Protein AF-A0A521I3T8-F1 (afdb_monomer)

pLDDT: mean 75.65, std 17.15, range [33.62, 96.5]

Mean predicted aligned error: 16.44 Å

Sequence (234 aa):
MQWDDRLTTLGINLKANEHGKWSATTARYQDEMEAQGQHHIWFTVLDENNKPKSNVRVFVDWIGRDKDDPPTVRMTDADGRANVDIYANLDITKKNGPYFAYVEGEDKSDVIAGMGLPEHHHVNYMLTFAPRLDVPVPQPAPTPPTLTTPPLTPPPLPQSIEESILQKAKAVEWMPVNNGSALWNFAKANGLQDQQTDEIAVTINGQEYLLQVFNLGIVYAKMGDWGNIKVIKK

Foldseek 3Di:
DAEDVVLVLLLKDKDFQPQAQKEWPYKDKFFQVRLVQAAKEKEFEAEPVRATDWQWKKWKDFDPDDPPDDTDIDTQDPRNMDMDGADAAQPSVVSAAGIKMFTPDVNRYMIIHSDHHYVVGRMYMYIYMYGDDPPDDPDPDDDDPDDDDDDDDDDPPPQDPVRVVVVVVVVDPPQPPPCVDLQNVVCVVVVLADWPDDWDWDADPNWIKTWTDGNFWIWMDTVPCSVDIDTDGD

Nearest PDB structures (foldseek):
  3e8v-assembly1_A  TM=5.844E-01  e=1.759E-03  Bacteroides fragilis NCTC 9343
  3kpt-assembly1_A  TM=6.197E-01  e=3.862E-02  Bacillus cereus ATCC 14579
  8qox-assembly1_X  TM=5.528E-01  e=2.263E-02  Sulfolobus acidocaldarius DSM 639
  3rkp-assembly2_B  TM=5.950E-01  e=9.989E-02  Bacillus cereus ATCC 14579
  6m7c-assembly1_A  TM=3.802E-01  e=1.681E-02  Lacticaseibacillus rhamnosus

Structure (mmCIF, N/CA/C/O backbone):
data_AF-A0A521I3T8-F1
#
_entry.id   AF-A0A521I3T8-F1
#
loop_
_atom_site.group_PDB
_atom_site.id
_atom_site.type_symbol
_atom_site.label_atom_id
_atom_site.label_alt_id
_atom_site.label_comp_id
_atom_site.label_asym_id
_atom_site.label_entity_id
_atom_site.label_seq_id
_atom_site.pdbx_PDB_ins_code
_atom_site.Cartn_x
_atom_site.Cartn_y
_atom_site.Cartn_z
_atom_site.occupancy
_atom_site.B_iso_or_equiv
_atom_site.auth_seq_id
_atom_site.auth_comp_id
_atom_site.auth_asym_id
_atom_site.auth_atom_id
_atom_site.pdbx_PDB_model_num
ATOM 1 N N . MET A 1 1 ? 4.800 4.704 10.556 1.00 78.31 1 MET A N 1
ATOM 2 C CA . MET A 1 1 ? 4.396 4.141 9.255 1.00 78.31 1 MET A CA 1
ATOM 3 C C . MET A 1 1 ? 5.321 2.980 8.925 1.00 78.31 1 MET A C 1
ATOM 5 O O . MET A 1 1 ? 6.508 3.098 9.197 1.00 78.31 1 MET A O 1
ATOM 9 N N . GLN A 1 2 ? 4.796 1.882 8.385 1.00 84.19 2 GLN A N 1
ATOM 10 C CA . GLN A 1 2 ? 5.576 0.800 7.783 1.00 84.19 2 GLN A CA 1
ATOM 11 C C . GLN A 1 2 ? 5.793 1.114 6.298 1.00 84.19 2 GLN A C 1
ATOM 13 O O . GLN A 1 2 ? 4.831 1.305 5.557 1.00 84.19 2 GLN A O 1
ATOM 18 N N . TRP A 1 3 ? 7.046 1.208 5.869 1.00 83.44 3 TRP A N 1
ATOM 19 C CA . TRP A 1 3 ? 7.412 1.613 4.513 1.00 83.44 3 TRP A CA 1
ATOM 20 C C . TRP A 1 3 ? 8.321 0.562 3.884 1.00 83.44 3 TRP A C 1
ATOM 22 O O . TRP A 1 3 ? 9.267 0.112 4.525 1.00 83.44 3 TRP A O 1
ATOM 32 N N . ASP A 1 4 ? 8.028 0.162 2.651 1.00 86.31 4 ASP A N 1
ATOM 33 C CA . ASP A 1 4 ? 8.897 -0.706 1.856 1.00 86.31 4 ASP A CA 1
ATOM 34 C C . ASP A 1 4 ? 10.009 0.119 1.194 1.00 86.31 4 ASP A C 1
ATOM 36 O O . ASP A 1 4 ? 9.739 0.989 0.366 1.00 86.31 4 ASP A O 1
ATOM 40 N N . ASP A 1 5 ? 11.269 -0.169 1.524 1.00 90.50 5 ASP A N 1
ATOM 41 C CA . ASP A 1 5 ? 12.435 0.575 1.027 1.00 90.50 5 ASP A CA 1
ATOM 42 C C . ASP A 1 5 ? 12.558 0.578 -0.507 1.00 90.50 5 ASP A C 1
ATOM 44 O O . ASP A 1 5 ? 13.139 1.505 -1.087 1.00 90.50 5 ASP A O 1
ATOM 48 N N . ARG A 1 6 ? 11.962 -0.406 -1.201 1.00 88.19 6 ARG A N 1
ATOM 49 C CA . ARG A 1 6 ? 11.906 -0.428 -2.673 1.00 88.19 6 ARG A CA 1
ATOM 50 C C . ARG A 1 6 ? 11.159 0.787 -3.228 1.00 88.19 6 ARG A C 1
ATOM 52 O O . ARG A 1 6 ? 11.536 1.296 -4.281 1.00 88.19 6 ARG A O 1
ATOM 59 N N . LEU A 1 7 ? 10.169 1.311 -2.503 1.00 85.94 7 LEU A N 1
ATOM 60 C CA . LEU A 1 7 ? 9.433 2.520 -2.884 1.00 85.94 7 LEU A CA 1
ATOM 61 C C . LEU A 1 7 ? 10.360 3.741 -2.954 1.00 85.94 7 LEU A C 1
ATOM 63 O O . LEU A 1 7 ? 10.315 4.494 -3.926 1.00 85.94 7 LEU A O 1
ATOM 67 N N . THR A 1 8 ? 11.264 3.894 -1.983 1.00 88.56 8 THR A N 1
ATOM 68 C CA . THR A 1 8 ? 12.256 4.985 -1.962 1.00 88.56 8 THR A CA 1
ATOM 69 C C . THR A 1 8 ? 13.244 4.863 -3.122 1.00 88.56 8 THR A C 1
ATOM 71 O O . THR A 1 8 ? 13.606 5.855 -3.766 1.00 88.56 8 THR A O 1
ATOM 74 N N . THR A 1 9 ? 13.673 3.635 -3.430 1.00 86.56 9 THR A N 1
ATOM 75 C CA . THR A 1 9 ? 14.531 3.361 -4.592 1.00 86.56 9 THR A CA 1
ATOM 76 C C . THR A 1 9 ? 13.864 3.817 -5.887 1.00 86.56 9 THR A C 1
ATOM 78 O O . THR A 1 9 ? 14.508 4.494 -6.688 1.00 86.56 9 THR A O 1
ATOM 81 N N . LEU A 1 10 ? 12.569 3.536 -6.036 1.00 83.81 10 LEU A N 1
ATOM 82 C CA . LEU A 1 10 ? 11.752 3.901 -7.192 1.00 83.81 10 LEU A CA 1
ATOM 83 C C . LEU A 1 10 ? 11.352 5.391 -7.243 1.00 83.81 10 LEU A C 1
ATOM 85 O O . LEU A 1 10 ? 10.881 5.850 -8.280 1.00 83.81 10 LEU A O 1
ATOM 89 N N . GLY A 1 11 ? 11.557 6.164 -6.170 1.00 84.88 11 GLY A N 1
ATOM 90 C CA . GLY A 1 11 ? 11.193 7.588 -6.124 1.00 84.88 11 GLY A CA 1
ATOM 91 C C . GLY A 1 11 ? 9.819 7.904 -5.543 1.00 84.88 11 GLY A C 1
ATOM 92 O O . GLY A 1 11 ? 9.412 9.068 -5.512 1.00 84.88 11 GLY A O 1
ATOM 93 N N . ILE A 1 12 ? 9.108 6.887 -5.063 1.00 91.75 12 ILE A N 1
ATOM 94 C CA . ILE A 1 12 ? 7.829 7.075 -4.394 1.00 91.75 12 ILE A CA 1
ATOM 95 C C . ILE A 1 12 ? 8.095 7.774 -3.059 1.00 91.75 12 ILE A C 1
ATOM 97 O O . ILE A 1 12 ? 9.055 7.465 -2.349 1.00 91.75 12 ILE A O 1
ATOM 101 N N . ASN A 1 13 ? 7.243 8.735 -2.724 1.00 91.06 13 ASN A N 1
ATOM 102 C CA . ASN A 1 13 ? 7.375 9.555 -1.531 1.00 91.06 13 ASN A CA 1
ATOM 103 C C . ASN A 1 13 ? 6.035 9.724 -0.813 1.00 91.06 13 ASN A C 1
ATOM 105 O O . ASN A 1 13 ? 4.961 9.633 -1.409 1.00 91.06 13 ASN A O 1
ATOM 109 N N . LEU A 1 14 ? 6.128 9.974 0.490 1.00 91.62 14 LEU A N 1
ATOM 110 C CA . LEU A 1 14 ? 5.011 10.346 1.343 1.00 91.62 14 LEU A CA 1
ATOM 111 C C . LEU A 1 14 ? 5.038 11.858 1.566 1.00 91.62 14 LEU A C 1
ATOM 113 O O . LEU A 1 14 ? 6.004 12.395 2.110 1.00 91.62 14 LEU A O 1
ATOM 117 N N . LYS A 1 15 ? 3.939 12.527 1.238 1.00 92.62 15 LYS A N 1
ATOM 118 C CA . LYS A 1 15 ? 3.649 13.887 1.678 1.00 92.62 15 LYS A CA 1
ATOM 119 C C . LYS A 1 15 ? 2.674 13.815 2.849 1.00 92.62 15 LYS A C 1
ATOM 121 O O . LYS A 1 15 ? 1.474 13.631 2.655 1.00 92.62 15 LYS A O 1
ATOM 126 N N . ALA A 1 16 ? 3.205 13.942 4.061 1.00 87.88 16 ALA A N 1
ATOM 127 C CA . ALA A 1 16 ? 2.391 13.939 5.267 1.00 87.88 16 ALA A CA 1
ATOM 128 C C . ALA A 1 16 ? 1.530 15.211 5.369 1.00 87.88 16 ALA A C 1
ATOM 130 O O . ALA A 1 16 ? 1.982 16.310 5.046 1.00 87.88 16 ALA A O 1
ATOM 131 N N . ASN A 1 17 ? 0.303 15.056 5.854 1.00 87.81 17 ASN A N 1
ATOM 132 C CA . ASN A 1 17 ? -0.617 16.128 6.198 1.00 87.81 17 ASN A CA 1
ATOM 133 C C . ASN A 1 17 ? -0.940 16.032 7.694 1.00 87.81 17 ASN A C 1
ATOM 135 O O . ASN A 1 17 ? -1.812 15.268 8.112 1.00 87.81 17 ASN A O 1
ATOM 139 N N . GLU A 1 18 ? -0.219 16.807 8.505 1.00 83.88 18 GLU A N 1
ATOM 140 C CA . GLU A 1 18 ? -0.292 16.769 9.975 1.00 83.88 18 GLU A CA 1
ATOM 141 C C . GLU A 1 18 ? -1.682 17.101 10.529 1.00 83.88 18 GLU A C 1
ATOM 143 O O . GLU A 1 18 ? -2.038 16.636 11.609 1.00 83.88 18 GLU A O 1
ATOM 148 N N . HIS A 1 19 ? -2.477 17.859 9.772 1.00 85.25 19 HIS A N 1
ATOM 149 C CA . HIS A 1 19 ? -3.846 18.239 10.125 1.00 85.25 19 HIS A CA 1
ATOM 150 C C . HIS A 1 19 ? -4.905 17.398 9.396 1.00 85.25 19 HIS A C 1
ATOM 152 O O . HIS A 1 19 ? -6.104 17.614 9.569 1.00 85.25 19 HIS A O 1
ATOM 158 N N . GLY A 1 20 ? -4.475 16.445 8.567 1.00 86.25 20 GLY A N 1
ATOM 159 C CA . GLY A 1 20 ? -5.355 15.545 7.842 1.00 86.25 20 GLY A CA 1
ATOM 160 C C . GLY A 1 20 ? -6.003 14.529 8.778 1.00 86.25 20 GLY A C 1
ATOM 161 O O . GLY A 1 20 ? -5.339 13.938 9.630 1.00 86.25 20 GLY A O 1
ATOM 162 N N . LYS A 1 21 ? -7.297 14.277 8.562 1.00 90.19 21 LYS A N 1
ATOM 163 C CA . LYS A 1 21 ? -8.076 13.223 9.229 1.00 90.19 21 LYS A CA 1
ATOM 164 C C . LYS A 1 21 ? -7.449 11.837 9.066 1.00 90.19 21 LYS A C 1
ATOM 166 O O . LYS A 1 21 ? -7.594 11.002 9.953 1.00 90.19 21 LYS A O 1
ATOM 171 N N . TRP A 1 22 ? -6.794 11.575 7.940 1.00 91.44 22 TRP A N 1
ATOM 172 C CA . TRP A 1 22 ? -6.218 10.275 7.612 1.00 91.44 22 TRP A CA 1
ATOM 173 C C . TRP A 1 22 ? -4.698 10.330 7.560 1.00 91.44 22 TRP A C 1
ATOM 175 O O . TRP A 1 22 ? -4.105 11.274 7.039 1.00 91.44 22 TRP A O 1
ATOM 185 N N . SER A 1 23 ? -4.077 9.265 8.046 1.00 92.75 23 SER A N 1
ATOM 186 C CA . SER A 1 23 ? -2.637 9.050 7.973 1.00 92.75 23 SER A CA 1
ATOM 187 C C . SER A 1 23 ? -2.334 7.763 7.223 1.00 92.75 23 SER A C 1
ATOM 189 O O . SER A 1 23 ? -3.050 6.769 7.383 1.00 92.75 23 SER A O 1
ATOM 191 N N . ALA A 1 24 ? -1.282 7.774 6.409 1.00 90.56 24 ALA A N 1
ATOM 192 C CA . ALA A 1 24 ? -0.783 6.565 5.778 1.00 90.56 24 ALA A CA 1
ATOM 193 C C . ALA A 1 24 ? -0.008 5.748 6.820 1.00 90.56 24 ALA A C 1
ATOM 195 O O . ALA A 1 24 ? 0.993 6.194 7.388 1.00 90.56 24 ALA A O 1
ATOM 196 N N . THR A 1 25 ? -0.479 4.537 7.100 1.00 86.94 25 THR A N 1
ATOM 197 C CA . THR A 1 25 ? 0.118 3.659 8.112 1.00 86.94 25 THR A CA 1
ATOM 198 C C . THR A 1 25 ? 1.047 2.631 7.497 1.00 86.94 25 THR A C 1
ATOM 200 O O . THR A 1 25 ? 2.068 2.328 8.120 1.00 86.94 25 THR A O 1
ATOM 203 N N . THR A 1 26 ? 0.761 2.184 6.269 1.00 89.62 26 THR A N 1
ATOM 204 C CA . THR A 1 26 ? 1.590 1.231 5.522 1.00 89.62 26 THR A CA 1
ATOM 205 C C . THR A 1 26 ? 1.638 1.573 4.036 1.00 89.62 26 THR A C 1
ATOM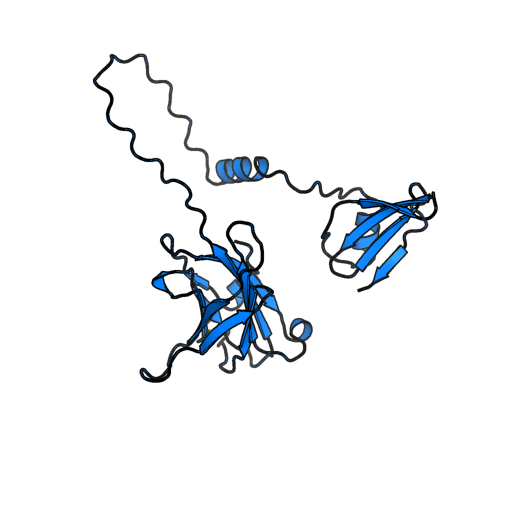 207 O O . THR A 1 26 ? 0.616 1.922 3.447 1.00 89.62 26 THR A O 1
ATOM 210 N N . ALA A 1 27 ? 2.808 1.419 3.419 1.00 88.38 27 ALA A N 1
ATOM 211 C CA . ALA A 1 27 ? 2.967 1.375 1.970 1.00 88.38 27 ALA A CA 1
ATOM 212 C C . ALA A 1 27 ? 3.941 0.254 1.599 1.00 88.38 27 ALA A C 1
ATOM 214 O O . ALA A 1 27 ? 5.083 0.242 2.063 1.00 88.38 27 ALA A O 1
ATOM 215 N N . ARG A 1 28 ? 3.488 -0.689 0.770 1.00 93.06 28 ARG A N 1
ATOM 216 C CA . ARG A 1 28 ? 4.291 -1.819 0.290 1.00 93.06 28 ARG A CA 1
ATOM 217 C C . ARG A 1 28 ? 4.248 -1.915 -1.229 1.00 93.06 28 ARG A C 1
ATOM 219 O O . ARG A 1 28 ? 3.221 -1.637 -1.842 1.00 93.06 28 ARG A O 1
ATOM 226 N N . TYR A 1 29 ? 5.357 -2.342 -1.814 1.00 89.19 29 TYR A N 1
ATOM 227 C CA . TYR A 1 29 ? 5.459 -2.656 -3.230 1.00 89.19 29 TYR A CA 1
ATOM 228 C C . TYR A 1 29 ? 5.270 -4.163 -3.453 1.00 89.19 29 TYR A C 1
ATOM 230 O O . TYR A 1 29 ? 5.658 -4.979 -2.615 1.00 89.19 29 TYR A O 1
ATOM 238 N N . GLN A 1 30 ? 4.660 -4.537 -4.570 1.00 83.56 30 GLN A N 1
ATOM 239 C CA . GLN A 1 30 ? 4.683 -5.899 -5.091 1.00 83.56 30 GLN A CA 1
ATOM 240 C C . GLN A 1 30 ? 5.301 -5.860 -6.480 1.00 83.56 30 GLN A C 1
ATOM 242 O O . GLN A 1 30 ? 4.802 -5.146 -7.351 1.00 83.56 30 GLN A O 1
ATOM 247 N N . ASP A 1 31 ? 6.379 -6.617 -6.664 1.00 78.06 31 ASP A N 1
ATOM 248 C CA . ASP A 1 31 ? 7.000 -6.792 -7.976 1.00 78.06 31 ASP A CA 1
ATOM 249 C C . ASP A 1 31 ? 6.150 -7.670 -8.911 1.00 78.06 31 ASP A C 1
ATOM 251 O O . ASP A 1 31 ? 5.075 -8.137 -8.545 1.00 78.06 31 ASP A O 1
ATOM 255 N N . GLU A 1 32 ? 6.633 -7.906 -10.130 1.00 76.81 32 GLU A N 1
ATOM 256 C CA . GLU A 1 32 ? 5.907 -8.648 -11.167 1.00 76.81 32 GLU A CA 1
ATOM 257 C C . GLU A 1 32 ? 5.526 -10.079 -10.770 1.00 76.81 32 GLU A C 1
ATOM 259 O O . GLU A 1 32 ? 4.451 -10.565 -11.141 1.00 76.81 32 GLU A O 1
ATOM 264 N N . MET A 1 33 ? 6.358 -10.742 -9.963 1.00 78.31 33 MET A N 1
ATOM 265 C CA . MET A 1 33 ? 6.051 -12.080 -9.460 1.00 78.31 33 MET A CA 1
ATOM 266 C C . MET A 1 33 ? 4.973 -12.017 -8.377 1.00 78.31 33 MET A C 1
ATOM 268 O O . MET A 1 33 ? 4.032 -12.812 -8.392 1.00 78.31 33 MET A O 1
ATOM 272 N N . GLU A 1 34 ? 5.095 -11.067 -7.448 1.00 75.75 34 GLU A N 1
ATOM 273 C CA . GLU A 1 34 ? 4.125 -10.850 -6.371 1.00 75.75 34 GLU A CA 1
ATOM 274 C C . GLU A 1 34 ? 2.765 -10.359 -6.902 1.00 75.75 34 GLU A C 1
ATOM 276 O O . GLU A 1 34 ? 1.721 -10.729 -6.363 1.00 75.75 34 GLU A O 1
ATOM 281 N N . ALA A 1 35 ? 2.770 -9.544 -7.959 1.00 76.06 35 ALA A N 1
ATOM 282 C CA . ALA A 1 35 ? 1.586 -8.928 -8.545 1.00 76.06 35 ALA A CA 1
ATOM 283 C C . ALA A 1 35 ? 0.791 -9.881 -9.449 1.00 76.06 35 ALA A C 1
ATOM 285 O O . ALA A 1 35 ? -0.383 -9.630 -9.718 1.00 76.06 35 ALA A O 1
ATOM 286 N N . GLN A 1 36 ? 1.396 -10.982 -9.909 1.00 83.69 36 GLN A N 1
ATOM 287 C CA . GLN A 1 36 ? 0.732 -12.003 -10.731 1.00 83.69 36 GLN A CA 1
ATOM 288 C C . GLN A 1 36 ? 0.054 -11.420 -11.987 1.00 83.69 36 GLN A C 1
ATOM 290 O O . GLN A 1 36 ? -1.057 -11.804 -12.353 1.00 83.69 36 GLN A O 1
ATOM 295 N N . GLY A 1 37 ? 0.722 -10.465 -12.642 1.00 76.38 37 GLY A N 1
ATOM 296 C CA . GLY A 1 37 ? 0.234 -9.807 -13.860 1.00 76.38 37 GLY A CA 1
ATOM 297 C C . GLY A 1 37 ? -0.727 -8.634 -13.635 1.00 76.38 37 GLY A C 1
ATOM 298 O O . GLY A 1 37 ? -1.238 -8.078 -14.604 1.00 76.38 37 GLY A O 1
ATOM 299 N N . GLN A 1 38 ? -0.968 -8.248 -12.385 1.00 76.06 38 GLN A N 1
ATOM 300 C CA . GLN A 1 38 ? -1.794 -7.099 -12.023 1.00 76.06 38 GLN A CA 1
ATOM 301 C C . GLN A 1 38 ? -0.973 -5.802 -11.954 1.00 76.06 38 GLN A C 1
ATOM 303 O O . GLN A 1 38 ? 0.216 -5.830 -11.650 1.00 76.06 38 GLN A O 1
ATOM 308 N N . HIS A 1 39 ? -1.617 -4.665 -12.224 1.00 84.88 39 HIS A N 1
ATOM 309 C CA . HIS A 1 39 ? -1.012 -3.336 -12.124 1.00 84.88 39 HIS A CA 1
ATOM 310 C C . HIS A 1 39 ? -1.926 -2.352 -11.381 1.00 84.88 39 HIS A C 1
ATOM 312 O O . HIS A 1 39 ? -2.611 -1.534 -11.993 1.00 84.88 39 HIS A O 1
ATOM 318 N N . HIS A 1 40 ? -2.002 -2.457 -10.053 1.00 88.69 40 HIS A N 1
ATOM 319 C CA . HIS A 1 40 ? -2.969 -1.690 -9.263 1.00 88.69 40 HIS A CA 1
ATOM 320 C C . HIS A 1 40 ? -2.354 -0.922 -8.099 1.00 88.69 40 HIS A C 1
ATOM 322 O O . HIS A 1 40 ? -1.383 -1.335 -7.467 1.00 88.69 40 HIS A O 1
ATOM 328 N N . ILE A 1 41 ? -3.035 0.154 -7.723 1.00 96.50 41 ILE A N 1
ATOM 329 C CA . ILE A 1 41 ? -2.955 0.727 -6.386 1.00 96.50 41 ILE A CA 1
ATOM 330 C C . ILE A 1 41 ? -4.104 0.132 -5.570 1.00 96.50 41 ILE A C 1
ATOM 332 O O . ILE A 1 41 ? -5.279 0.386 -5.846 1.00 96.50 41 ILE A O 1
ATOM 336 N N . TRP A 1 42 ? -3.758 -0.676 -4.575 1.00 94.69 42 TRP A N 1
ATOM 337 C CA . TRP A 1 42 ? -4.679 -1.245 -3.601 1.00 94.69 42 TRP A CA 1
ATOM 338 C C . TRP A 1 42 ? -4.731 -0.369 -2.360 1.00 94.69 42 TRP A C 1
ATOM 340 O O . TRP A 1 42 ? -3.705 0.013 -1.804 1.00 94.69 42 TRP A O 1
ATOM 350 N N . PHE A 1 43 ? -5.940 -0.115 -1.884 1.00 96.50 43 PHE A N 1
ATOM 351 C CA . PHE A 1 43 ? -6.208 0.590 -0.645 1.00 96.50 43 PHE A CA 1
ATOM 352 C C . PHE A 1 43 ? -6.759 -0.380 0.389 1.00 96.50 43 PHE A C 1
ATOM 354 O O . PHE A 1 43 ? -7.604 -1.222 0.090 1.00 96.50 43 PHE A O 1
ATOM 361 N N . THR A 1 44 ? -6.316 -0.213 1.627 1.00 92.38 44 THR A N 1
ATOM 362 C CA . THR A 1 44 ? -6.988 -0.705 2.828 1.00 92.38 44 THR A CA 1
ATOM 363 C C . THR A 1 44 ? -7.221 0.489 3.741 1.00 92.38 44 THR A C 1
ATOM 365 O O . THR A 1 44 ? -6.276 1.175 4.124 1.00 92.38 44 THR A O 1
ATOM 368 N N . VAL A 1 45 ? -8.475 0.770 4.076 1.00 86.88 45 VAL A N 1
ATOM 369 C CA . VAL A 1 45 ? -8.825 1.840 5.010 1.00 86.88 45 VAL A CA 1
ATOM 370 C C . VAL A 1 45 ? -9.327 1.216 6.298 1.00 86.88 45 VAL A C 1
ATOM 372 O O . VAL A 1 45 ? -10.217 0.366 6.283 1.00 86.88 45 VAL A O 1
ATOM 375 N N . LEU A 1 46 ? -8.738 1.637 7.409 1.00 88.38 46 LEU A N 1
ATOM 376 C CA . LEU A 1 46 ? -9.078 1.175 8.746 1.00 88.38 46 LEU A CA 1
ATOM 377 C C . LEU A 1 46 ? -9.876 2.242 9.506 1.00 88.38 46 LEU A C 1
ATOM 379 O O . LEU A 1 46 ? -9.903 3.409 9.126 1.00 88.38 46 LEU A O 1
ATOM 383 N N . ASP A 1 47 ? -10.549 1.846 10.574 1.00 83.56 47 ASP A N 1
ATOM 384 C CA . ASP A 1 47 ? -11.185 2.728 11.543 1.00 83.56 47 ASP A CA 1
ATOM 385 C C . ASP A 1 47 ? -10.251 3.010 12.734 1.00 83.56 47 ASP A C 1
ATOM 387 O O . ASP A 1 47 ? -9.085 2.613 12.765 1.00 83.56 47 ASP A O 1
ATOM 391 N N . GLU A 1 48 ? -10.773 3.717 13.730 1.00 84.62 48 GLU A N 1
ATOM 392 C CA . GLU A 1 48 ? -10.062 4.125 14.941 1.00 84.62 48 GLU A CA 1
ATOM 393 C C . GLU A 1 48 ? -9.629 2.923 15.813 1.00 84.62 48 GLU A C 1
ATOM 395 O O . GLU A 1 48 ? -8.771 3.061 16.682 1.00 84.62 48 GLU A O 1
ATOM 400 N N . ASN A 1 49 ? -10.193 1.736 15.564 1.00 79.50 49 ASN A N 1
ATOM 401 C CA . ASN A 1 49 ? -9.914 0.481 16.262 1.00 79.50 49 ASN A CA 1
ATOM 402 C C . ASN A 1 49 ? -9.103 -0.506 15.403 1.00 79.50 49 ASN A C 1
ATOM 404 O O . ASN A 1 49 ? -9.055 -1.695 15.727 1.00 79.50 49 ASN A O 1
ATOM 408 N N . ASN A 1 50 ? -8.492 -0.042 14.306 1.00 79.56 50 ASN A N 1
ATOM 409 C CA . ASN A 1 50 ? -7.788 -0.866 13.317 1.00 79.56 50 ASN A CA 1
ATOM 410 C C . ASN A 1 50 ? -8.666 -1.936 12.639 1.00 79.56 50 ASN A C 1
ATOM 412 O O . ASN A 1 50 ? -8.155 -2.954 12.168 1.00 79.56 50 ASN A O 1
ATOM 416 N N . LYS A 1 51 ? -9.985 -1.728 12.570 1.00 84.88 51 LYS A N 1
ATOM 417 C CA . LYS A 1 51 ? -10.899 -2.593 11.813 1.00 84.88 51 LYS A CA 1
ATOM 418 C C . LYS A 1 51 ? -11.137 -2.024 10.419 1.00 84.88 51 LYS A C 1
ATOM 420 O O . LYS A 1 51 ? -11.053 -0.813 10.253 1.00 84.88 51 LYS A O 1
ATOM 425 N N . PRO A 1 52 ? -11.460 -2.846 9.411 1.00 79.19 52 PRO A N 1
ATOM 426 C CA . PRO A 1 52 ? -11.750 -2.325 8.085 1.00 79.19 52 PRO A CA 1
ATOM 427 C C . PRO A 1 52 ? -12.922 -1.341 8.069 1.00 79.19 52 PRO A C 1
ATOM 429 O O . PRO A 1 52 ? -13.962 -1.593 8.679 1.00 79.19 52 PRO A O 1
ATOM 432 N N . LYS A 1 53 ? -12.758 -0.223 7.355 1.00 85.44 53 LYS A N 1
ATOM 433 C CA . LYS A 1 53 ? -13.768 0.829 7.231 1.00 85.44 53 LYS A CA 1
ATOM 434 C C . LYS A 1 53 ? -14.309 0.883 5.810 1.00 85.44 53 LYS A C 1
ATOM 436 O O . LYS A 1 53 ? -13.626 1.305 4.874 1.00 85.44 53 LYS A O 1
ATOM 441 N N . SER A 1 54 ? -15.559 0.467 5.669 1.00 84.00 54 SER A N 1
ATOM 442 C CA . SER A 1 54 ? -16.295 0.523 4.412 1.00 84.00 54 SER A CA 1
ATOM 443 C C . SER A 1 54 ? -16.800 1.929 4.101 1.00 84.00 54 SER A C 1
ATOM 445 O O . SER A 1 54 ? -16.862 2.804 4.969 1.00 84.00 54 SER A O 1
ATOM 447 N N . ASN A 1 55 ? -17.194 2.136 2.846 1.00 89.44 55 ASN A N 1
ATOM 448 C CA . ASN A 1 55 ? -17.798 3.374 2.369 1.00 89.44 55 ASN A CA 1
ATOM 449 C C . ASN A 1 55 ? -16.913 4.627 2.549 1.00 89.44 55 ASN A C 1
ATOM 451 O O . ASN A 1 55 ? -17.416 5.732 2.770 1.00 89.44 55 ASN A O 1
ATOM 455 N N . VAL A 1 56 ? -15.590 4.461 2.444 1.00 91.62 56 VAL A N 1
ATOM 456 C CA . VAL A 1 56 ? -14.617 5.559 2.419 1.00 91.62 56 VAL A CA 1
ATOM 457 C C . VAL A 1 56 ? -14.149 5.797 0.988 1.00 91.62 56 VAL A C 1
ATOM 459 O O . VAL A 1 56 ? -13.782 4.863 0.275 1.00 91.62 56 VAL A O 1
ATOM 462 N N . ARG A 1 57 ? -14.148 7.064 0.559 1.00 92.88 57 ARG A N 1
ATOM 463 C CA . ARG A 1 57 ? -13.663 7.436 -0.775 1.00 92.88 57 ARG A CA 1
ATOM 464 C C . ARG A 1 57 ? -12.143 7.410 -0.810 1.00 92.88 57 ARG A C 1
ATOM 466 O O . ARG A 1 57 ? -11.507 8.099 -0.015 1.00 92.88 57 ARG A O 1
ATOM 473 N N . VAL A 1 58 ? -11.588 6.699 -1.777 1.00 95.06 58 VAL A N 1
ATOM 474 C CA . VAL A 1 58 ? -10.163 6.713 -2.108 1.00 95.06 58 VAL A CA 1
ATOM 475 C C . VAL A 1 58 ? -9.973 7.274 -3.506 1.00 95.06 58 VAL A C 1
ATOM 477 O O . VAL A 1 58 ? -10.845 7.125 -4.368 1.00 95.06 58 VAL A O 1
ATOM 480 N N . PHE A 1 59 ? -8.847 7.940 -3.709 1.00 95.62 59 PHE A N 1
ATOM 481 C CA . PHE A 1 59 ? -8.555 8.673 -4.926 1.00 95.62 59 PHE A CA 1
ATOM 482 C C . PHE A 1 59 ? -7.205 8.247 -5.477 1.00 95.62 59 PHE A C 1
ATOM 484 O O . PHE A 1 59 ? -6.243 8.102 -4.723 1.00 95.62 59 PHE A O 1
ATOM 491 N N . VAL A 1 60 ? -7.153 8.099 -6.796 1.00 92.94 60 VAL A N 1
ATOM 492 C CA . VAL A 1 60 ? -5.917 8.057 -7.573 1.00 92.94 60 VAL A CA 1
ATOM 493 C C . VAL A 1 60 ? -6.003 9.156 -8.617 1.00 92.94 60 VAL A C 1
ATOM 495 O O . VAL A 1 60 ? -6.906 9.172 -9.455 1.00 92.94 60 VAL A O 1
ATOM 498 N N . ASP A 1 61 ? -5.062 10.081 -8.540 1.00 90.44 61 ASP A N 1
ATOM 499 C CA . ASP A 1 61 ? -4.918 11.202 -9.458 1.00 90.44 61 ASP A CA 1
ATOM 500 C C . ASP A 1 61 ? -3.525 11.135 -10.110 1.00 90.44 61 ASP A C 1
ATOM 502 O O . ASP A 1 61 ? -2.673 10.341 -9.692 1.00 90.44 61 ASP A O 1
ATOM 506 N N . TRP A 1 62 ? -3.301 11.894 -11.180 1.00 87.50 62 TRP A N 1
ATOM 507 C CA . TRP A 1 62 ? -2.060 11.860 -11.936 1.00 87.50 62 TRP A CA 1
ATOM 508 C C . TRP A 1 62 ? -1.626 13.215 -12.487 1.00 87.50 62 TRP A C 1
ATOM 510 O O . TRP A 1 62 ? -2.417 14.084 -12.853 1.00 87.50 62 TRP A O 1
ATOM 520 N N . ILE A 1 63 ? -0.310 13.381 -12.578 1.00 85.69 63 ILE A N 1
ATOM 521 C CA . ILE A 1 63 ? 0.311 14.552 -13.194 1.00 85.69 63 ILE A CA 1
ATOM 522 C C . ILE A 1 63 ? 0.029 14.545 -14.701 1.00 85.69 63 ILE A C 1
ATOM 524 O O . ILE A 1 63 ? 0.197 13.529 -15.373 1.00 85.69 63 ILE A O 1
ATOM 528 N N . GLY A 1 64 ? -0.354 15.706 -15.237 1.00 78.25 64 GLY A N 1
ATOM 529 C CA . GLY A 1 64 ? -0.666 15.868 -16.659 1.00 78.25 64 GLY A CA 1
ATOM 530 C C . GLY A 1 64 ? -2.098 15.486 -17.033 1.00 78.25 64 GLY A C 1
ATOM 531 O O . GLY A 1 64 ? -2.408 15.464 -18.219 1.00 78.25 64 GLY A O 1
ATOM 532 N N . ARG A 1 65 ? -2.963 15.211 -16.046 1.00 82.88 65 ARG A N 1
ATOM 533 C CA . ARG A 1 65 ? -4.408 15.079 -16.249 1.00 82.88 65 ARG A CA 1
ATOM 534 C C . ARG A 1 65 ? -5.002 16.374 -16.803 1.00 82.88 65 ARG A C 1
ATOM 536 O O . ARG A 1 65 ? -4.670 17.466 -16.330 1.00 82.88 65 ARG A O 1
ATOM 543 N N . ASP A 1 66 ? -5.911 16.244 -17.767 1.00 81.81 66 ASP A N 1
ATOM 544 C CA . ASP A 1 66 ? -6.695 17.374 -18.257 1.00 81.81 66 ASP A CA 1
ATOM 545 C C . ASP A 1 66 ? -7.551 17.956 -17.128 1.00 81.81 66 ASP A C 1
ATOM 547 O O . ASP A 1 66 ? -8.084 17.243 -16.278 1.00 81.81 66 ASP A O 1
ATOM 551 N N . LYS A 1 67 ? -7.711 19.281 -17.114 1.00 77.31 67 LYS A N 1
ATOM 552 C CA . LYS A 1 67 ? -8.405 19.989 -16.026 1.00 77.31 67 LYS A CA 1
ATOM 553 C C . LYS A 1 67 ? -9.841 19.489 -15.800 1.00 77.31 67 LYS A C 1
ATOM 555 O O . LYS A 1 67 ? -10.312 19.534 -14.663 1.00 77.31 67 LYS A O 1
ATOM 560 N N . ASP A 1 68 ? -10.496 19.032 -16.863 1.00 85.62 68 ASP A N 1
ATOM 561 C CA . ASP A 1 68 ? -11.890 18.581 -16.861 1.00 85.62 68 ASP A CA 1
ATOM 562 C C . ASP A 1 68 ? -12.043 17.065 -16.653 1.00 85.62 68 ASP A C 1
ATOM 564 O O . ASP A 1 68 ? -13.153 16.593 -16.409 1.00 85.62 68 ASP A O 1
ATOM 568 N N . ASP A 1 69 ? -10.952 16.300 -16.722 1.00 77.25 69 ASP A N 1
ATOM 569 C CA . ASP A 1 69 ? -10.968 14.858 -16.475 1.00 77.25 69 ASP A CA 1
ATOM 570 C C . ASP A 1 69 ? -10.873 14.615 -14.965 1.00 77.25 69 ASP A C 1
ATOM 572 O O . ASP A 1 69 ? -9.881 15.023 -14.380 1.00 77.25 69 ASP A O 1
ATOM 576 N N . PRO A 1 70 ? -11.869 14.056 -14.264 1.00 82.44 70 PRO A N 1
ATOM 577 C CA . PRO A 1 70 ? -11.787 13.893 -12.815 1.00 82.44 70 PRO A CA 1
ATOM 578 C C . PRO A 1 70 ? -10.741 12.838 -12.402 1.00 82.44 70 PRO A C 1
ATOM 580 O O . PRO A 1 70 ? -10.490 11.887 -13.140 1.00 82.44 70 PRO A O 1
ATOM 583 N N . PRO A 1 71 ? -10.173 12.928 -11.182 1.00 87.81 71 PRO A N 1
ATOM 584 C CA . PRO A 1 71 ? -9.382 11.829 -10.637 1.00 87.81 71 PRO A CA 1
ATOM 585 C C . PRO A 1 71 ? -10.223 10.553 -10.542 1.00 87.81 71 PRO A C 1
ATOM 587 O O . PRO A 1 71 ? -11.449 10.597 -10.381 1.00 87.81 71 PRO A O 1
ATOM 590 N N . THR A 1 72 ? -9.562 9.397 -10.555 1.00 88.81 72 THR A N 1
ATOM 591 C CA . THR A 1 72 ? -10.262 8.134 -10.333 1.00 88.81 72 THR A CA 1
ATOM 592 C C . THR A 1 72 ? -10.671 8.036 -8.872 1.00 88.81 72 THR A C 1
ATOM 594 O O . THR A 1 72 ? -9.832 8.084 -7.974 1.00 88.81 72 THR A O 1
ATOM 597 N N . VAL A 1 73 ? -11.971 7.855 -8.635 1.00 91.25 73 VAL A N 1
ATOM 598 C CA . VAL A 1 73 ? -12.541 7.678 -7.295 1.00 91.25 73 VAL A CA 1
ATOM 59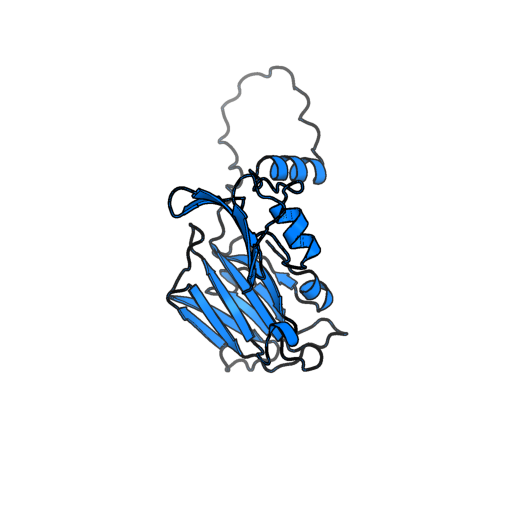9 C C . VAL A 1 73 ? -13.099 6.268 -7.153 1.00 91.25 73 VAL A C 1
ATOM 601 O O . VAL A 1 73 ? -13.785 5.756 -8.047 1.00 91.25 73 VAL A O 1
ATOM 604 N N . ARG A 1 74 ? -12.834 5.637 -6.010 1.00 89.19 74 ARG A N 1
ATOM 605 C CA . ARG A 1 74 ? -13.451 4.371 -5.596 1.00 89.19 74 ARG A CA 1
ATOM 606 C C . ARG A 1 74 ? -13.947 4.470 -4.166 1.00 89.19 74 ARG A C 1
ATOM 608 O O . ARG A 1 74 ? -13.508 5.324 -3.400 1.00 89.19 74 ARG A O 1
ATOM 615 N N . MET A 1 75 ? -14.882 3.595 -3.830 1.00 86.44 75 MET A N 1
ATOM 616 C CA . MET A 1 75 ? -15.388 3.450 -2.476 1.00 86.44 75 MET A CA 1
ATOM 617 C C . MET A 1 75 ? -14.869 2.143 -1.892 1.00 86.44 75 MET A C 1
ATOM 619 O O . MET A 1 75 ? -14.874 1.136 -2.599 1.00 86.44 75 MET A O 1
ATOM 623 N N . THR A 1 76 ? -14.437 2.152 -0.632 1.00 83.62 76 THR A N 1
ATOM 624 C CA . THR A 1 76 ? -14.062 0.912 0.049 1.00 83.62 76 THR A CA 1
ATOM 625 C C . THR A 1 76 ? -15.264 -0.006 0.263 1.00 83.62 76 THR A C 1
ATOM 627 O O . THR A 1 76 ? -16.357 0.446 0.621 1.00 83.62 76 THR A O 1
ATOM 630 N N . ASP A 1 77 ? -15.054 -1.300 0.043 1.00 81.69 77 ASP A N 1
ATOM 631 C CA . ASP A 1 77 ? -16.032 -2.362 0.268 1.00 81.69 77 ASP A CA 1
ATOM 632 C C . ASP A 1 77 ? -16.191 -2.714 1.762 1.00 81.69 77 ASP A C 1
ATOM 634 O O . ASP A 1 77 ? -15.672 -2.027 2.645 1.00 81.69 77 ASP A O 1
ATOM 638 N N . ALA A 1 78 ? -16.937 -3.783 2.061 1.00 79.00 78 ALA A N 1
ATOM 639 C CA . ALA A 1 78 ? -17.166 -4.259 3.428 1.00 79.00 78 ALA A CA 1
ATOM 640 C C . ALA A 1 78 ? -15.872 -4.640 4.175 1.00 79.00 78 ALA A C 1
ATOM 642 O O . ALA A 1 78 ? -15.830 -4.529 5.399 1.00 79.00 78 ALA A O 1
ATOM 643 N N . ASP A 1 79 ? -14.822 -5.017 3.443 1.00 79.81 79 ASP A N 1
ATOM 644 C CA . ASP A 1 79 ? -13.502 -5.364 3.967 1.00 79.81 79 ASP A CA 1
ATOM 645 C C . ASP A 1 79 ? -12.555 -4.154 3.982 1.00 79.81 79 ASP A C 1
ATOM 647 O O . ASP A 1 79 ? -11.343 -4.309 4.149 1.00 79.81 79 ASP A O 1
ATOM 651 N N . GLY A 1 80 ? -13.090 -2.938 3.811 1.00 85.81 80 GLY A N 1
ATOM 652 C CA . GLY A 1 80 ? -12.326 -1.695 3.809 1.00 85.81 80 GLY A CA 1
ATOM 653 C C . GLY A 1 80 ? -11.367 -1.576 2.626 1.00 85.81 80 GLY A C 1
ATOM 654 O O . GLY A 1 80 ? -10.412 -0.801 2.700 1.00 85.81 80 GLY A O 1
ATOM 655 N N . ARG A 1 81 ? -11.588 -2.338 1.547 1.00 88.06 81 ARG A N 1
ATOM 656 C CA . ARG A 1 81 ? -10.679 -2.426 0.403 1.00 88.06 81 ARG A CA 1
ATOM 657 C C . ARG A 1 81 ? -11.231 -1.736 -0.829 1.00 88.06 81 ARG A C 1
ATOM 659 O O . ARG A 1 81 ? -12.433 -1.699 -1.066 1.00 88.06 81 ARG A O 1
ATOM 666 N N . ALA A 1 82 ? -10.326 -1.184 -1.622 1.00 84.94 82 ALA A N 1
ATOM 667 C CA . ALA A 1 82 ? -10.609 -0.661 -2.951 1.00 84.94 82 ALA A CA 1
ATOM 668 C C . ALA A 1 82 ? -9.350 -0.775 -3.810 1.00 84.94 82 ALA A C 1
ATOM 670 O O . ALA A 1 82 ? -8.239 -0.808 -3.281 1.00 84.94 82 ALA A O 1
ATOM 671 N N . ASN A 1 83 ? -9.507 -0.801 -5.128 1.00 90.12 83 ASN A N 1
ATOM 672 C CA . ASN A 1 83 ? -8.377 -0.824 -6.045 1.00 90.12 83 ASN A CA 1
ATOM 673 C C . ASN A 1 83 ? -8.613 0.041 -7.274 1.00 90.12 83 ASN A C 1
ATOM 675 O O . ASN A 1 83 ? -9.747 0.252 -7.707 1.00 90.12 83 ASN A O 1
ATOM 679 N N . VAL A 1 84 ? -7.505 0.516 -7.831 1.00 87.56 84 VAL A N 1
ATOM 680 C CA . VAL A 1 84 ? -7.464 1.274 -9.078 1.00 87.56 84 VAL A CA 1
ATOM 681 C C . VAL A 1 84 ? -6.343 0.715 -9.938 1.00 87.56 84 VAL A C 1
ATOM 683 O O . VAL A 1 84 ? -5.205 0.610 -9.495 1.00 87.56 84 VAL A O 1
ATOM 686 N N . ASP A 1 85 ? -6.701 0.302 -11.141 1.00 87.38 85 ASP A N 1
ATOM 687 C CA . ASP A 1 85 ? -5.814 -0.025 -12.252 1.00 87.38 85 ASP A CA 1
ATOM 688 C C . ASP A 1 85 ? -4.996 1.198 -12.698 1.00 87.38 85 ASP A C 1
ATOM 690 O O . ASP A 1 85 ? -5.503 2.319 -12.747 1.00 87.38 85 ASP A O 1
ATOM 694 N N . ILE A 1 86 ? -3.712 0.989 -13.002 1.00 90.62 86 ILE A N 1
ATOM 695 C CA . ILE A 1 86 ? -2.786 2.043 -13.436 1.00 90.62 86 ILE A CA 1
ATOM 696 C C . ILE A 1 86 ? -2.063 1.678 -14.734 1.00 90.62 86 ILE A C 1
ATOM 698 O O . ILE A 1 86 ? -1.586 0.565 -14.906 1.00 90.62 86 ILE A O 1
ATOM 702 N N . TYR A 1 87 ? -1.915 2.645 -15.638 1.00 85.56 87 TYR A N 1
ATOM 703 C CA . TYR A 1 87 ? -1.399 2.385 -16.990 1.00 85.56 87 TYR A CA 1
ATOM 704 C C . TYR A 1 87 ? -0.159 3.201 -17.351 1.00 85.56 87 TYR A C 1
ATOM 706 O O . TYR A 1 87 ? 0.581 2.843 -18.267 1.00 85.56 87 TYR A O 1
ATOM 714 N N . ALA A 1 88 ? 0.075 4.315 -16.661 1.00 84.25 88 ALA A N 1
ATOM 715 C CA . ALA A 1 88 ? 1.202 5.183 -16.955 1.00 84.25 88 ALA A CA 1
ATOM 716 C C . ALA A 1 88 ? 2.505 4.687 -16.308 1.00 84.25 88 ALA A C 1
ATOM 718 O O . ALA A 1 88 ? 2.532 4.226 -15.164 1.00 84.25 88 ALA A O 1
ATOM 719 N N . ASN A 1 89 ? 3.604 4.827 -17.047 1.00 84.25 89 ASN A N 1
ATOM 720 C CA . ASN A 1 89 ? 4.922 4.391 -16.598 1.00 84.25 89 ASN A CA 1
ATOM 721 C C . ASN A 1 89 ? 5.557 5.386 -15.624 1.00 84.25 89 ASN A C 1
ATOM 723 O O . ASN A 1 89 ? 5.368 6.599 -15.722 1.00 84.25 89 ASN A O 1
ATOM 727 N N . LEU A 1 90 ? 6.367 4.843 -14.724 1.00 87.12 90 LEU A N 1
ATOM 728 C CA . LEU A 1 90 ? 7.332 5.565 -13.908 1.00 87.12 90 LEU A CA 1
ATOM 729 C C . LEU A 1 90 ? 8.676 5.568 -14.650 1.00 87.12 90 LEU A C 1
ATOM 731 O O . LEU A 1 90 ? 9.196 4.511 -15.005 1.00 87.12 90 LEU A O 1
ATOM 735 N N . ASP A 1 91 ? 9.275 6.744 -14.833 1.00 80.19 91 ASP A N 1
ATOM 736 C CA . ASP A 1 91 ? 10.674 6.841 -15.254 1.00 80.19 91 ASP A CA 1
ATOM 737 C C . ASP A 1 91 ? 11.569 6.628 -14.024 1.00 80.19 91 ASP A C 1
ATOM 739 O O . ASP A 1 91 ? 11.718 7.506 -13.170 1.00 80.19 91 ASP A O 1
ATOM 743 N N . ILE A 1 92 ? 12.158 5.434 -13.928 1.00 80.81 92 ILE A N 1
ATOM 744 C CA . ILE A 1 92 ? 12.997 5.028 -12.792 1.00 80.81 92 ILE A CA 1
ATOM 745 C C . ILE A 1 92 ? 14.281 5.860 -12.663 1.00 80.81 92 ILE A C 1
ATOM 747 O O . ILE A 1 92 ? 14.832 5.973 -11.569 1.00 80.81 92 ILE A O 1
ATOM 751 N N . THR A 1 93 ? 14.752 6.478 -13.753 1.00 82.06 93 THR A N 1
ATOM 752 C CA . THR A 1 93 ? 15.960 7.317 -13.731 1.00 82.06 93 THR A CA 1
ATOM 753 C C . THR A 1 93 ? 15.666 8.679 -13.121 1.00 82.06 93 THR A C 1
ATOM 755 O O . THR A 1 93 ? 16.470 9.218 -12.361 1.00 82.06 93 THR A O 1
ATOM 758 N N . LYS A 1 94 ? 14.479 9.215 -13.417 1.00 81.69 94 LYS A N 1
ATOM 759 C CA . LYS A 1 94 ? 13.994 10.494 -12.898 1.00 81.69 94 LYS A CA 1
ATOM 760 C C . LYS A 1 94 ? 13.224 10.362 -11.589 1.00 81.69 94 LYS A C 1
ATOM 762 O O . LYS A 1 94 ? 12.972 11.387 -10.958 1.00 81.69 94 LYS A O 1
ATOM 767 N N . LYS A 1 95 ? 12.875 9.137 -11.175 1.00 80.94 95 LYS A N 1
ATOM 768 C CA . LYS A 1 95 ? 12.171 8.851 -9.918 1.00 8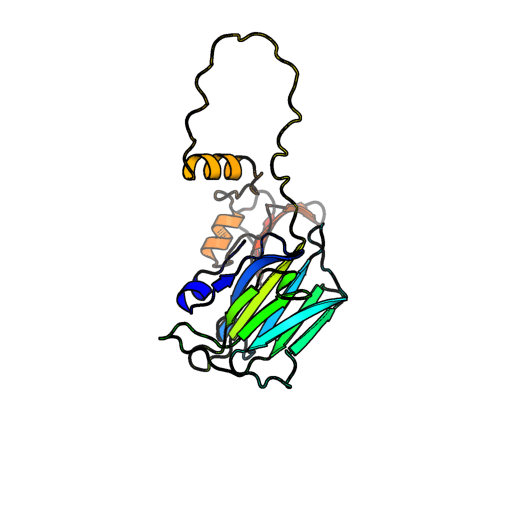0.94 95 LYS A CA 1
ATOM 769 C C . LYS A 1 95 ? 10.836 9.605 -9.808 1.00 80.94 95 LYS A C 1
ATOM 771 O O . LYS A 1 95 ? 10.505 10.140 -8.755 1.00 80.94 95 LYS A O 1
ATOM 776 N N . ASN A 1 96 ? 10.096 9.710 -10.915 1.00 80.12 96 ASN A N 1
ATOM 777 C CA . ASN A 1 96 ? 8.965 10.636 -11.047 1.00 80.12 96 ASN A CA 1
ATOM 778 C C . ASN A 1 96 ? 7.717 9.999 -11.691 1.00 80.12 96 ASN A C 1
ATOM 780 O O . ASN A 1 96 ? 7.299 10.360 -12.791 1.00 80.12 96 ASN A O 1
ATOM 784 N N . GLY A 1 97 ? 7.090 9.056 -10.994 1.00 89.62 97 GLY A N 1
ATOM 785 C CA . GLY A 1 97 ? 5.846 8.454 -11.465 1.00 89.62 97 GLY A CA 1
ATOM 786 C C . GLY A 1 97 ? 4.694 9.463 -11.432 1.00 89.62 97 GLY A C 1
ATOM 787 O O . GLY A 1 97 ? 4.672 10.340 -10.562 1.00 89.62 97 GLY A O 1
ATOM 788 N N . PRO A 1 98 ? 3.740 9.383 -12.373 1.00 87.56 98 PRO A N 1
ATOM 789 C CA . PRO A 1 98 ? 2.688 10.382 -12.484 1.00 87.56 98 PRO A CA 1
ATOM 790 C C . PRO A 1 98 ? 1.605 10.227 -11.416 1.00 87.56 98 PRO A C 1
ATOM 792 O O . PRO A 1 98 ? 0.956 11.220 -11.104 1.00 87.56 98 PRO A O 1
ATOM 795 N N . TYR A 1 99 ? 1.398 9.027 -10.863 1.00 93.56 99 TYR A N 1
ATOM 796 C CA . TYR A 1 99 ? 0.274 8.753 -9.972 1.00 93.56 99 TYR A CA 1
ATOM 797 C C . TYR A 1 99 ? 0.546 9.144 -8.523 1.00 93.56 99 TYR A C 1
ATOM 799 O O . TYR A 1 99 ? 1.646 8.960 -7.983 1.00 93.56 99 TYR A O 1
ATOM 807 N N . PHE A 1 100 ? -0.513 9.607 -7.869 1.00 94.31 100 PHE A N 1
ATOM 808 C CA . PHE A 1 100 ? -0.568 9.822 -6.435 1.00 94.31 100 PHE A CA 1
ATOM 809 C C . PHE A 1 100 ? -1.933 9.427 -5.869 1.00 94.31 100 PHE A C 1
ATOM 811 O O . PHE A 1 100 ? -2.951 9.468 -6.560 1.00 94.31 100 PHE A O 1
ATOM 818 N N . ALA A 1 101 ? -1.935 8.997 -4.611 1.00 96.06 101 ALA A N 1
ATOM 819 C CA . ALA A 1 101 ? -3.076 8.380 -3.954 1.00 96.06 101 ALA A CA 1
ATOM 820 C C . ALA A 1 101 ? -3.349 8.993 -2.582 1.00 96.06 101 ALA A C 1
ATOM 822 O O . ALA A 1 101 ? -2.413 9.295 -1.835 1.00 96.06 101 ALA A O 1
ATOM 823 N N . TYR A 1 102 ? -4.633 9.145 -2.253 1.00 96.25 102 TYR A N 1
ATOM 824 C CA . TYR A 1 102 ? -5.098 9.780 -1.018 1.00 96.25 102 TYR A CA 1
ATOM 825 C C . TYR A 1 102 ? -6.533 9.355 -0.646 1.00 96.25 102 TYR A C 1
ATOM 827 O O . TYR A 1 102 ? -7.236 8.711 -1.431 1.00 96.25 102 TYR A O 1
ATOM 835 N N . VAL A 1 103 ? -6.982 9.700 0.567 1.00 94.44 103 VAL A N 1
ATOM 836 C CA . VAL A 1 103 ? -8.271 9.270 1.147 1.00 94.44 103 VAL A CA 1
ATOM 837 C C . VAL A 1 103 ? -9.151 10.471 1.493 1.00 94.44 103 VAL A C 1
ATOM 839 O O . VAL A 1 103 ? -8.714 11.408 2.150 1.00 94.44 103 VAL A O 1
ATOM 842 N N . GLU A 1 104 ? -10.418 10.437 1.070 1.00 88.69 104 GLU A N 1
ATOM 843 C CA . GLU A 1 104 ? -11.458 11.479 1.190 1.00 88.69 104 GLU A CA 1
ATOM 844 C C . GLU A 1 104 ? -11.161 12.851 0.545 1.00 88.69 104 GLU A C 1
ATOM 846 O O . GLU A 1 104 ? -12.121 13.528 0.156 1.00 88.69 104 GLU A O 1
ATOM 851 N N . GLY A 1 105 ? -9.887 13.237 0.432 1.00 87.69 105 GLY A N 1
ATOM 852 C CA . GLY A 1 105 ? -9.353 14.475 -0.140 1.00 87.69 105 GLY A CA 1
ATOM 853 C C . GLY A 1 105 ? -7.865 14.653 0.211 1.00 87.69 105 GLY A C 1
ATOM 854 O O . GLY A 1 105 ? -7.416 14.174 1.256 1.00 87.69 105 GLY A O 1
ATOM 855 N N . GLU A 1 106 ? -7.094 15.343 -0.635 1.00 87.06 106 GLU A N 1
ATOM 856 C CA . GLU A 1 106 ? -5.673 15.651 -0.367 1.00 87.06 106 GLU A CA 1
ATOM 857 C C . GLU A 1 106 ? -5.495 16.518 0.890 1.00 87.06 106 GLU A C 1
ATOM 859 O O . GLU A 1 106 ? -4.554 16.350 1.660 1.00 87.06 106 GLU A O 1
ATOM 864 N N . ASP A 1 107 ? -6.441 17.421 1.146 1.00 89.50 107 ASP A N 1
ATOM 865 C CA . ASP A 1 107 ? -6.492 18.266 2.341 1.00 89.50 107 ASP A CA 1
ATOM 866 C C . ASP A 1 107 ? -6.850 17.482 3.613 1.00 89.50 107 ASP A C 1
ATOM 868 O O . ASP A 1 107 ? -6.666 17.979 4.724 1.00 89.50 107 ASP A O 1
ATOM 872 N N . LYS A 1 108 ? -7.325 16.241 3.466 1.00 90.75 108 LYS A N 1
ATOM 873 C CA . LYS A 1 108 ? -7.818 15.395 4.560 1.00 90.75 108 LYS A CA 1
ATOM 874 C C . LYS A 1 108 ? -6.931 14.203 4.862 1.00 90.75 108 LYS A C 1
ATOM 876 O O . LYS A 1 108 ? -7.221 13.488 5.820 1.00 90.75 108 LYS A O 1
ATOM 881 N N . SER A 1 109 ? -5.896 13.952 4.071 1.00 94.00 109 SER A N 1
ATOM 882 C CA . SER A 1 109 ? -5.080 12.752 4.211 1.00 94.00 109 SER A CA 1
ATOM 883 C C . SER A 1 109 ? -3.625 12.990 3.847 1.00 94.00 109 SER A C 1
ATOM 885 O O . SER A 1 109 ? -3.290 13.960 3.170 1.00 94.00 109 SER A O 1
ATOM 887 N N . ASP A 1 110 ? -2.760 12.094 4.310 1.00 94.38 110 ASP A N 1
ATOM 888 C CA . ASP A 1 110 ? -1.439 11.944 3.709 1.00 94.38 110 ASP A CA 1
ATOM 889 C C . ASP A 1 110 ? -1.572 11.561 2.227 1.00 94.38 110 ASP A C 1
ATOM 891 O O . ASP A 1 110 ? -2.501 10.852 1.834 1.00 94.38 110 ASP A O 1
ATOM 895 N N . VAL A 1 111 ? -0.611 11.990 1.411 1.00 95.62 111 VAL A N 1
ATOM 896 C CA . VAL A 1 111 ? -0.565 11.671 -0.020 1.00 95.62 111 VAL A CA 1
ATOM 897 C C . VAL A 1 111 ? 0.664 10.817 -0.302 1.00 95.62 111 VAL A C 1
ATOM 899 O O . VAL A 1 111 ? 1.780 11.196 0.052 1.00 95.62 111 VAL A O 1
ATOM 902 N N . ILE A 1 112 ? 0.474 9.676 -0.961 1.00 95.44 112 ILE A N 1
ATOM 903 C CA . ILE A 1 112 ? 1.577 8.853 -1.476 1.00 95.44 112 ILE A CA 1
ATOM 904 C C . ILE A 1 112 ? 1.702 9.143 -2.965 1.00 95.44 112 ILE A C 1
ATOM 906 O O . ILE A 1 112 ? 0.736 8.958 -3.699 1.00 95.44 112 ILE A O 1
ATOM 910 N N . ALA A 1 113 ? 2.861 9.622 -3.408 1.00 93.56 113 ALA A N 1
ATOM 911 C CA . ALA A 1 113 ? 3.070 10.144 -4.756 1.00 93.56 113 ALA A CA 1
ATOM 912 C C . ALA A 1 113 ? 4.295 9.532 -5.438 1.00 93.56 113 ALA A C 1
ATOM 914 O O . ALA A 1 113 ? 5.200 9.026 -4.775 1.00 93.56 113 ALA A O 1
ATOM 915 N N . GLY A 1 114 ? 4.341 9.618 -6.769 1.00 89.88 114 GLY A N 1
ATOM 916 C CA . GLY A 1 114 ? 5.464 9.127 -7.571 1.00 89.88 114 GLY A CA 1
ATOM 917 C C . GLY A 1 114 ? 5.281 7.703 -8.096 1.00 89.88 114 GLY A C 1
ATOM 918 O O . GLY A 1 114 ? 6.258 7.086 -8.509 1.00 89.88 114 GLY A O 1
ATOM 919 N N . MET A 1 115 ? 4.060 7.161 -8.063 1.00 95.06 115 MET A N 1
ATOM 920 C CA . MET A 1 115 ? 3.763 5.791 -8.495 1.00 95.06 115 MET A CA 1
ATOM 921 C C . MET A 1 115 ? 3.554 5.704 -10.012 1.00 95.06 115 MET A C 1
ATOM 923 O O . MET A 1 115 ? 3.178 6.678 -10.666 1.00 95.06 115 MET A O 1
ATOM 927 N N . GLY A 1 116 ? 3.776 4.520 -10.574 1.00 92.31 116 GLY A N 1
ATOM 928 C CA . GLY A 1 116 ? 3.598 4.206 -11.991 1.00 92.31 116 GLY A CA 1
ATOM 929 C C . GLY A 1 116 ? 4.127 2.810 -12.292 1.00 92.31 116 GLY A C 1
ATOM 930 O O . GLY A 1 116 ? 4.488 2.081 -11.379 1.00 92.31 116 GLY A O 1
ATOM 931 N N . LEU A 1 117 ? 4.193 2.428 -13.560 1.00 90.00 117 LEU A N 1
ATOM 932 C CA . LEU A 1 117 ? 4.793 1.151 -13.955 1.00 90.00 117 LEU A CA 1
ATOM 933 C C . LEU A 1 117 ? 6.309 1.329 -14.154 1.00 90.00 117 LEU A C 1
ATOM 935 O O . LEU A 1 117 ? 6.699 2.008 -15.111 1.00 90.00 117 LEU A O 1
ATOM 939 N N . PRO A 1 118 ? 7.184 0.798 -13.279 1.00 89.31 118 PRO A N 1
ATOM 940 C CA . PRO A 1 118 ? 8.624 0.843 -13.506 1.00 89.31 118 PRO A CA 1
ATOM 941 C C . PRO A 1 118 ? 8.967 -0.053 -14.694 1.00 89.31 118 PRO A C 1
ATOM 943 O O . PRO A 1 118 ? 8.648 -1.237 -14.682 1.00 89.31 118 PRO A O 1
ATOM 946 N N . GLU A 1 119 ? 9.588 0.516 -15.728 1.00 84.56 119 GLU A N 1
ATOM 947 C CA . GLU A 1 119 ? 10.036 -0.228 -16.920 1.00 84.56 119 GLU A CA 1
ATOM 948 C C . GLU A 1 119 ? 8.938 -1.100 -17.570 1.00 84.56 119 GLU A C 1
ATOM 950 O O . GLU A 1 119 ? 9.225 -2.142 -18.147 1.00 84.56 119 GLU A O 1
ATOM 955 N N . HIS A 1 120 ? 7.675 -0.655 -17.512 1.00 85.62 120 HIS A N 1
ATOM 956 C CA . HIS A 1 120 ? 6.493 -1.378 -18.014 1.00 85.62 120 HIS A CA 1
ATOM 957 C C . HIS A 1 120 ? 6.131 -2.676 -17.271 1.00 85.62 120 HIS A C 1
ATOM 959 O O . HIS A 1 120 ? 5.275 -3.424 -17.744 1.00 85.62 120 HIS A O 1
ATOM 965 N N . HIS A 1 121 ? 6.725 -2.940 -16.107 1.00 85.19 121 HIS A N 1
ATOM 966 C CA . HIS A 1 121 ? 6.384 -4.117 -15.315 1.00 85.19 121 HIS A CA 1
ATOM 967 C C . HIS A 1 121 ? 5.011 -3.993 -14.647 1.00 85.19 121 HIS A C 1
ATOM 969 O O . HIS A 1 121 ? 4.615 -2.925 -14.170 1.00 85.19 121 HIS A O 1
ATOM 975 N N . HIS A 1 122 ? 4.298 -5.118 -14.577 1.00 83.94 122 HIS A N 1
ATOM 976 C CA . HIS A 1 122 ? 3.046 -5.236 -13.832 1.00 83.94 122 HIS A CA 1
ATOM 977 C C . HIS A 1 122 ? 3.338 -5.277 -12.332 1.00 83.94 122 HIS A C 1
ATOM 979 O O . HIS A 1 122 ? 3.918 -6.240 -11.847 1.00 83.94 122 HIS A O 1
ATOM 985 N N . VAL A 1 123 ? 2.979 -4.224 -11.600 1.00 90.00 123 VAL A N 1
ATOM 986 C CA . VAL A 1 123 ? 3.342 -4.058 -10.186 1.00 90.00 123 VAL A CA 1
ATOM 987 C C . VAL A 1 123 ? 2.149 -3.584 -9.378 1.00 90.00 123 VAL A C 1
ATOM 989 O O . VAL A 1 123 ? 1.303 -2.854 -9.895 1.00 90.00 123 VAL A O 1
ATOM 992 N N . ASN A 1 124 ? 2.109 -3.917 -8.088 1.00 85.12 124 ASN A N 1
ATOM 993 C CA . ASN A 1 124 ? 1.097 -3.355 -7.197 1.00 85.12 124 ASN A CA 1
ATOM 994 C C . ASN A 1 124 ? 1.694 -2.448 -6.123 1.00 85.12 124 ASN A C 1
ATOM 996 O O . ASN A 1 124 ? 2.787 -2.678 -5.603 1.00 85.12 124 ASN A O 1
ATOM 1000 N N . TYR A 1 125 ? 0.902 -1.458 -5.725 1.00 95.25 125 TYR A N 1
ATOM 1001 C CA . TYR A 1 125 ? 1.149 -0.614 -4.565 1.00 95.25 125 TYR A CA 1
ATOM 1002 C C . TYR A 1 125 ? 0.076 -0.886 -3.517 1.00 95.25 125 TYR A C 1
ATOM 1004 O O . TYR A 1 125 ? -1.104 -0.642 -3.746 1.00 95.25 125 TYR A O 1
ATOM 1012 N N . MET A 1 126 ? 0.483 -1.407 -2.366 1.00 93.56 126 MET A N 1
ATOM 1013 C CA . MET A 1 126 ? -0.399 -1.780 -1.264 1.00 93.56 126 MET A CA 1
ATOM 1014 C C . MET A 1 126 ? -0.382 -0.671 -0.213 1.00 93.56 126 MET A C 1
ATOM 1016 O O . MET A 1 126 ? 0.576 -0.558 0.555 1.00 93.56 126 MET A O 1
ATOM 1020 N N . LEU A 1 127 ? -1.422 0.158 -0.186 1.00 95.88 127 LEU A N 1
ATOM 1021 C CA . LEU A 1 127 ? -1.513 1.335 0.672 1.00 95.88 127 LEU A CA 1
ATOM 1022 C C . LEU A 1 127 ? -2.520 1.097 1.797 1.00 95.88 127 LEU A C 1
ATOM 1024 O O . LEU A 1 127 ? -3.642 0.655 1.555 1.00 95.88 127 LEU A O 1
ATOM 1028 N N . THR A 1 128 ? -2.141 1.409 3.034 1.00 92.56 128 THR A N 1
ATOM 1029 C CA . THR A 1 128 ? -3.049 1.370 4.188 1.00 92.56 128 THR A CA 1
ATOM 1030 C C . THR A 1 128 ? -3.163 2.743 4.826 1.00 92.56 128 THR A C 1
ATOM 1032 O O . THR A 1 128 ? -2.151 3.392 5.097 1.00 92.56 128 THR A O 1
ATOM 1035 N N . PHE A 1 129 ? -4.398 3.160 5.092 1.00 94.00 129 PHE A N 1
ATOM 1036 C CA . PHE A 1 129 ? -4.723 4.409 5.768 1.00 94.00 129 PHE A CA 1
ATOM 1037 C C . PHE A 1 129 ? -5.546 4.134 7.022 1.00 94.00 129 PHE A C 1
ATOM 1039 O O . PHE A 1 129 ? -6.427 3.275 7.024 1.00 94.00 129 PHE A O 1
ATOM 1046 N N . ALA A 1 130 ? -5.288 4.900 8.075 1.00 92.69 130 ALA A N 1
ATOM 1047 C CA . ALA A 1 130 ? -6.075 4.882 9.303 1.00 92.69 130 ALA A CA 1
ATOM 1048 C C . ALA A 1 130 ? -6.320 6.319 9.788 1.00 92.69 130 ALA A C 1
ATOM 1050 O O . ALA A 1 130 ? -5.586 7.232 9.375 1.00 92.69 130 ALA A O 1
ATOM 1051 N N . PRO A 1 131 ? -7.336 6.554 10.637 1.00 89.19 131 PRO A N 1
ATOM 1052 C CA . PRO A 1 131 ? -7.572 7.865 11.215 1.00 89.19 131 PRO A CA 1
ATOM 1053 C C . PRO A 1 131 ? -6.323 8.333 11.955 1.00 89.19 131 PRO A C 1
ATOM 1055 O O . PRO A 1 131 ? -5.685 7.563 12.678 1.00 89.19 131 PRO A O 1
ATOM 1058 N N . ARG A 1 132 ? -5.961 9.598 11.762 1.00 85.25 132 ARG A N 1
ATOM 1059 C CA . ARG A 1 132 ? -4.876 10.215 12.510 1.00 85.25 132 ARG A CA 1
ATOM 1060 C C . ARG A 1 132 ? -5.318 10.305 13.966 1.00 85.25 132 ARG A C 1
ATOM 1062 O O . ARG A 1 132 ? -6.316 10.946 14.280 1.00 85.25 132 ARG A O 1
ATOM 1069 N N . LEU A 1 133 ? -4.585 9.637 14.849 1.00 77.50 133 LEU A N 1
ATOM 1070 C CA . LEU A 1 133 ? -4.768 9.815 16.281 1.00 77.50 133 LEU A CA 1
ATOM 1071 C C . LEU A 1 133 ? -4.166 11.171 16.642 1.00 77.50 133 LEU A C 1
ATOM 1073 O O . LEU A 1 133 ? -2.965 11.375 16.445 1.00 77.50 133 LEU A O 1
ATOM 1077 N N . ASP A 1 134 ? -4.992 12.090 17.138 1.00 58.50 134 ASP A N 1
ATOM 1078 C CA . ASP A 1 134 ? -4.510 13.341 17.713 1.00 58.50 134 ASP A CA 1
ATOM 1079 C C . ASP A 1 134 ? -3.552 12.990 18.853 1.00 58.50 134 ASP A C 1
ATOM 1081 O O . ASP A 1 134 ? -3.962 12.544 19.926 1.00 58.50 134 ASP A O 1
ATOM 1085 N N . VAL A 1 135 ? -2.251 13.165 18.630 1.00 47.56 135 VAL A N 1
ATOM 1086 C CA . VAL A 1 135 ? -1.323 13.279 19.749 1.00 47.56 135 VAL A CA 1
ATOM 1087 C C . VAL A 1 135 ? -1.613 14.657 20.335 1.00 47.56 135 VAL A C 1
ATOM 1089 O O . VAL A 1 135 ? -1.454 15.640 19.607 1.00 47.56 135 VAL A O 1
ATOM 1092 N N . PRO A 1 136 ? -2.065 14.781 21.596 1.00 38.50 136 PRO A N 1
ATOM 1093 C CA . PRO A 1 136 ? -2.314 16.091 22.169 1.00 38.50 136 PRO A CA 1
ATOM 1094 C C . PRO A 1 136 ? -1.014 16.889 22.105 1.00 38.50 136 PRO A C 1
ATOM 1096 O O . PRO A 1 136 ? -0.013 16.511 22.717 1.00 38.50 136 PRO A O 1
ATOM 1099 N N . VAL A 1 137 ? -1.019 17.989 21.352 1.00 43.84 137 VAL A N 1
ATOM 1100 C CA . VAL A 1 137 ? 0.003 19.024 21.504 1.00 43.84 137 VAL A CA 1
ATOM 1101 C C . VAL A 1 137 ? -0.065 19.449 22.975 1.00 43.84 137 VAL A C 1
ATOM 1103 O O . VAL A 1 137 ? -1.173 19.728 23.443 1.00 43.84 137 VAL A O 1
ATOM 1106 N N . PRO A 1 138 ? 1.046 19.471 23.737 1.00 39.44 138 PRO A N 1
ATOM 1107 C CA . PRO A 1 138 ? 1.025 19.947 25.112 1.00 39.44 138 PRO A CA 1
ATOM 1108 C C . PRO A 1 138 ? 0.437 21.357 25.122 1.00 39.44 138 PRO A C 1
ATOM 1110 O O . PRO A 1 138 ? 1.038 22.303 24.615 1.00 39.44 138 PRO A O 1
ATOM 1113 N N . GLN A 1 139 ? -0.783 21.482 25.633 1.00 38.19 139 GLN A N 1
ATOM 1114 C CA . GLN A 1 139 ? -1.464 22.759 25.730 1.00 38.19 139 GLN A CA 1
ATOM 1115 C C . GLN A 1 139 ? -0.646 23.640 26.690 1.00 38.19 139 GLN A C 1
ATOM 1117 O O . GLN A 1 139 ? -0.286 23.158 27.770 1.00 38.19 139 GLN A O 1
ATOM 1122 N N . PRO A 1 140 ? -0.318 24.901 26.345 1.00 40.94 140 PRO A N 1
ATOM 1123 C CA . PRO A 1 140 ? 0.321 25.805 27.291 1.00 40.94 140 PRO A CA 1
ATOM 1124 C C . PRO A 1 140 ? -0.578 25.909 28.523 1.00 40.94 140 PRO A C 1
ATOM 1126 O O . PRO A 1 140 ? -1.740 26.307 28.412 1.00 40.94 140 PRO A O 1
ATOM 1129 N N . ALA A 1 141 ? -0.073 25.485 29.681 1.00 46.16 141 ALA A N 1
ATOM 1130 C CA . ALA A 1 141 ? -0.834 25.537 30.920 1.00 46.16 141 ALA A CA 1
ATOM 1131 C C . ALA A 1 141 ? -1.270 26.991 31.205 1.00 46.16 141 ALA A C 1
ATOM 1133 O O . ALA A 1 141 ? -0.469 27.909 30.999 1.00 46.16 141 ALA A O 1
ATOM 1134 N N . PRO A 1 142 ? -2.508 27.230 31.678 1.00 43.78 142 PRO A N 1
ATOM 1135 C CA . PRO A 1 142 ? -2.930 28.558 32.104 1.00 43.78 142 PRO A CA 1
ATOM 1136 C C . PRO A 1 142 ? -2.014 29.048 33.229 1.00 43.78 142 PRO A C 1
ATOM 1138 O O . PRO A 1 142 ? -1.719 28.309 34.168 1.00 43.78 142 PRO A O 1
ATOM 1141 N N . THR A 1 143 ? -1.548 30.289 33.111 1.00 37.16 143 THR A N 1
ATOM 1142 C CA . THR A 1 143 ? -0.580 30.915 34.014 1.00 37.16 143 THR A CA 1
ATOM 1143 C C . THR A 1 143 ? -1.081 30.880 35.465 1.00 37.16 143 THR A C 1
ATOM 1145 O O . THR A 1 143 ? -2.093 31.520 35.764 1.00 37.16 143 THR A O 1
ATOM 1148 N N . PRO A 1 144 ? -0.403 30.186 36.398 1.00 42.12 144 PRO A N 1
ATOM 1149 C CA . PRO A 1 144 ? -0.697 30.318 37.820 1.00 42.12 144 PRO A CA 1
ATOM 1150 C C . PRO A 1 144 ? -0.165 31.666 38.338 1.00 42.12 144 PRO A C 1
ATOM 1152 O O . PRO A 1 144 ? 0.898 32.108 37.889 1.00 42.12 144 PRO A O 1
ATOM 1155 N N . PRO A 1 145 ? -0.846 32.330 39.291 1.00 45.53 145 PRO A N 1
ATOM 1156 C CA . PRO A 1 145 ? -0.291 33.501 39.952 1.00 45.53 145 PRO A CA 1
ATOM 1157 C C . PRO A 1 145 ? 0.983 33.126 40.720 1.00 45.53 145 PRO A C 1
ATOM 1159 O O . PRO A 1 145 ? 1.099 32.050 41.306 1.00 45.53 145 PRO A O 1
ATOM 1162 N N . THR A 1 146 ? 1.936 34.052 40.676 1.00 42.25 146 THR A N 1
ATOM 1163 C CA . THR A 1 146 ? 3.282 33.993 41.250 1.00 42.25 146 THR A CA 1
ATOM 1164 C C . THR A 1 146 ? 3.327 33.360 42.638 1.00 42.25 146 THR A C 1
ATOM 1166 O O . THR A 1 146 ? 2.860 33.955 43.610 1.00 42.25 146 THR A O 1
ATOM 1169 N N . LEU A 1 147 ? 3.987 32.207 42.736 1.00 33.62 147 LEU A N 1
ATOM 1170 C CA . LEU A 1 147 ? 4.521 31.689 43.988 1.00 33.62 147 LEU A CA 1
ATOM 1171 C C . LEU A 1 147 ? 6.031 31.510 43.855 1.00 33.62 147 LEU A C 1
ATOM 1173 O O . LEU A 1 147 ? 6.558 31.054 42.844 1.00 33.62 147 LEU A O 1
ATOM 1177 N N . THR A 1 148 ? 6.697 31.983 44.896 1.00 35.19 148 THR A N 1
ATOM 1178 C CA . THR A 1 148 ? 8.133 32.166 45.058 1.00 35.19 148 THR A CA 1
ATOM 1179 C C . THR A 1 148 ? 8.943 30.899 44.804 1.00 35.19 148 THR A C 1
ATOM 1181 O O . THR A 1 148 ? 8.620 29.820 45.294 1.00 35.19 148 THR A O 1
ATOM 1184 N N . THR A 1 149 ? 10.035 31.098 44.074 1.00 39.19 149 THR A N 1
ATOM 1185 C CA . THR A 1 149 ? 11.067 30.150 43.652 1.00 39.19 149 THR A CA 1
ATOM 1186 C C . THR A 1 149 ? 11.622 29.276 44.787 1.00 39.19 149 THR A C 1
ATOM 1188 O O . THR A 1 149 ? 12.174 29.809 45.750 1.00 39.19 149 THR A O 1
ATOM 1191 N N . PRO A 1 150 ? 11.616 27.942 44.628 1.00 36.09 150 PRO A N 1
ATOM 1192 C CA . PRO A 1 150 ? 12.657 27.049 45.121 1.00 36.09 150 PRO A CA 1
ATOM 1193 C C . PRO A 1 150 ? 13.659 26.719 43.989 1.00 36.09 150 PRO A C 1
ATOM 1195 O O . PRO A 1 150 ? 13.365 26.943 42.814 1.00 36.09 150 PRO A O 1
ATOM 1198 N N . PRO A 1 151 ? 14.871 26.244 44.318 1.00 41.16 151 PRO A N 1
ATOM 1199 C CA . PRO A 1 151 ? 16.025 26.272 43.423 1.00 41.16 151 PRO A CA 1
ATOM 1200 C C . PRO A 1 151 ? 15.838 25.397 42.177 1.00 41.16 151 PRO A C 1
ATOM 1202 O O . PRO A 1 151 ? 15.344 24.272 42.259 1.00 41.16 151 PRO A O 1
ATOM 1205 N N . LEU A 1 152 ? 16.282 25.931 41.034 1.00 33.81 152 LEU A N 1
ATOM 1206 C CA . LEU A 1 152 ? 16.340 25.258 39.738 1.00 33.81 152 LEU A CA 1
ATOM 1207 C C . LEU A 1 152 ? 17.049 23.907 39.877 1.00 33.81 152 LEU A C 1
ATOM 1209 O O . LEU A 1 152 ? 18.265 23.839 40.057 1.00 3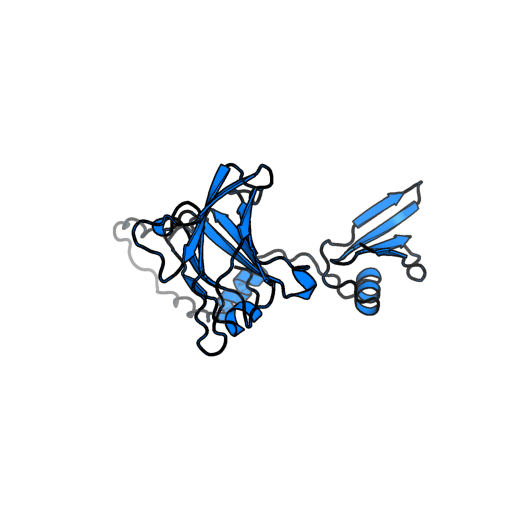3.81 152 LEU A O 1
ATOM 1213 N N . THR A 1 153 ? 16.286 22.827 39.757 1.00 39.66 153 THR A N 1
ATOM 1214 C CA . THR A 1 153 ? 16.841 21.547 39.326 1.00 39.66 153 THR A CA 1
ATOM 1215 C C . THR A 1 153 ? 17.283 21.729 37.870 1.00 39.66 153 THR A C 1
ATOM 1217 O O . THR A 1 153 ? 16.553 22.370 37.106 1.00 39.66 153 THR A O 1
ATOM 1220 N N . PRO A 1 154 ? 18.464 21.231 37.460 1.00 46.25 154 PRO A N 1
ATOM 1221 C CA . PRO A 1 154 ? 18.860 21.279 36.061 1.00 46.25 154 PRO A CA 1
ATOM 1222 C C . PRO A 1 154 ? 17.749 20.654 35.205 1.00 46.25 154 PRO A C 1
ATOM 1224 O O . PRO A 1 154 ? 17.232 19.601 35.593 1.00 46.25 154 PRO A O 1
ATOM 1227 N N . PRO A 1 155 ? 17.356 21.271 34.075 1.00 47.09 155 PRO A N 1
ATOM 1228 C CA . PRO A 1 155 ? 16.475 20.607 33.127 1.00 47.09 155 PRO A CA 1
ATOM 1229 C C . PRO A 1 155 ? 17.094 19.247 32.768 1.00 47.09 155 PRO A C 1
ATOM 1231 O O . PRO A 1 155 ? 18.322 19.174 32.625 1.00 47.09 155 PRO A O 1
ATOM 1234 N N . PRO A 1 156 ? 16.301 18.165 32.656 1.00 46.12 156 PRO A N 1
ATOM 1235 C CA . PRO A 1 156 ? 16.828 16.913 32.136 1.00 46.12 156 PRO A CA 1
ATOM 1236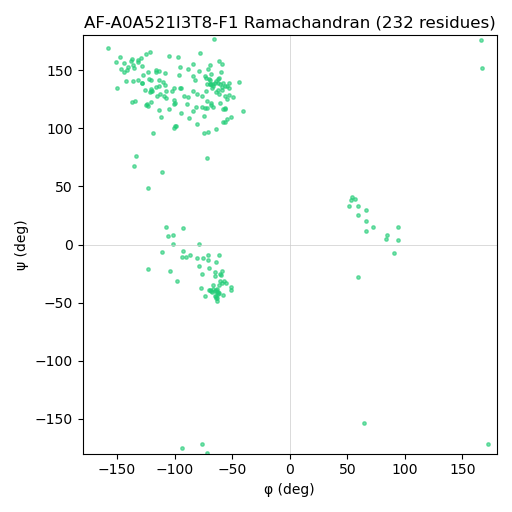 C C . PRO A 1 156 ? 17.494 17.217 30.791 1.00 46.12 156 PRO A C 1
ATOM 1238 O O . PRO A 1 156 ? 16.923 17.930 29.963 1.00 46.12 156 PRO A O 1
ATOM 1241 N N . LEU A 1 157 ? 18.742 16.763 30.641 1.00 45.31 157 LEU A N 1
ATOM 1242 C CA . LEU A 1 157 ? 19.538 16.927 29.424 1.00 45.31 157 LEU A CA 1
ATOM 1243 C C . LEU A 1 157 ? 18.665 16.614 28.197 1.00 45.31 157 LEU A C 1
ATOM 1245 O O . LEU A 1 157 ? 17.873 15.671 28.275 1.00 45.31 157 LEU A O 1
ATOM 1249 N N . PRO A 1 158 ? 18.778 17.375 27.091 1.00 44.22 158 PRO A N 1
ATOM 1250 C CA . PRO A 1 158 ? 18.061 17.057 25.864 1.00 44.22 158 PRO A CA 1
ATOM 1251 C C . PRO A 1 158 ? 18.432 15.632 25.455 1.00 44.22 158 PRO A C 1
ATOM 1253 O O . PRO A 1 158 ? 19.556 15.378 25.023 1.00 44.22 158 PRO A O 1
ATOM 1256 N N . GLN A 1 159 ? 17.501 14.702 25.665 1.00 48.50 159 GLN A N 1
ATOM 1257 C CA . GLN A 1 159 ? 17.669 13.313 25.269 1.00 48.50 159 GLN A CA 1
ATOM 1258 C C . GLN A 1 159 ? 17.820 13.293 23.753 1.00 48.50 159 GLN A C 1
ATOM 1260 O O . GLN A 1 159 ? 17.068 13.967 23.038 1.00 48.50 159 GLN A O 1
ATOM 1265 N N . SER A 1 160 ? 18.814 12.568 23.251 1.00 50.50 160 SER A N 1
ATOM 1266 C CA . SER A 1 160 ? 19.011 12.474 21.807 1.00 50.50 160 SER A CA 1
ATOM 1267 C C . SER A 1 160 ? 17.774 11.840 21.152 1.00 50.50 160 SER A C 1
ATOM 1269 O O . SER A 1 160 ? 16.991 11.126 21.793 1.00 50.50 160 SER A O 1
ATOM 1271 N N . ILE A 1 161 ? 17.584 12.087 19.852 1.00 40.41 161 ILE A N 1
ATOM 1272 C CA . ILE A 1 161 ? 16.535 11.418 19.063 1.00 40.41 161 ILE A CA 1
ATOM 1273 C C . ILE A 1 161 ? 16.631 9.893 19.254 1.00 40.41 161 ILE A C 1
ATOM 1275 O O . ILE A 1 161 ? 15.613 9.221 19.392 1.00 40.41 161 ILE A O 1
ATOM 1279 N N . GLU A 1 162 ? 17.849 9.361 19.359 1.00 40.75 162 GLU A N 1
ATOM 1280 C CA . GLU A 1 162 ? 18.125 7.941 19.584 1.00 40.75 162 GLU A CA 1
ATOM 1281 C C . GLU A 1 162 ? 17.626 7.453 20.952 1.00 40.75 162 GLU A C 1
ATOM 1283 O O . GLU A 1 162 ? 16.968 6.418 21.017 1.00 40.75 162 GLU A O 1
ATOM 1288 N N . GLU A 1 163 ? 17.852 8.202 22.037 1.00 45.75 163 GLU A N 1
ATOM 1289 C CA . GLU A 1 163 ? 17.358 7.852 23.380 1.00 45.75 163 GLU A CA 1
ATOM 1290 C C . GLU A 1 163 ? 15.827 7.907 23.463 1.00 45.75 163 GLU A C 1
ATOM 1292 O O . GLU A 1 163 ? 15.203 7.025 24.059 1.00 45.75 163 GLU A O 1
ATOM 1297 N N . SER A 1 164 ? 15.219 8.890 22.795 1.00 43.25 164 SER A N 1
ATOM 1298 C CA . SER A 1 164 ? 13.761 9.049 22.715 1.00 43.25 164 SER A CA 1
ATOM 1299 C C . SER A 1 164 ? 13.108 7.914 21.917 1.00 43.25 164 SER A C 1
ATOM 1301 O O . SER A 1 164 ? 12.075 7.372 22.323 1.00 43.25 164 SER A O 1
ATOM 1303 N N . ILE A 1 165 ? 13.738 7.495 20.812 1.00 44.25 165 ILE A N 1
ATOM 1304 C CA . ILE A 1 165 ? 13.331 6.322 20.027 1.00 44.25 165 ILE A CA 1
ATOM 1305 C C . ILE A 1 165 ? 13.483 5.046 20.859 1.00 44.25 165 ILE A C 1
ATOM 1307 O O . ILE A 1 165 ? 12.562 4.232 20.882 1.00 44.25 165 ILE A O 1
ATOM 1311 N N . LEU A 1 166 ? 14.589 4.877 21.593 1.00 46.12 166 LEU A N 1
ATOM 1312 C CA . LEU A 1 166 ? 14.822 3.699 22.433 1.00 46.12 166 LEU A CA 1
ATOM 1313 C C . LEU A 1 166 ? 13.798 3.601 23.573 1.00 46.12 166 LEU A C 1
ATOM 1315 O O . LEU A 1 166 ? 13.320 2.514 23.895 1.00 46.12 166 LEU A O 1
ATOM 1319 N N . GLN A 1 167 ? 13.442 4.734 24.180 1.00 48.44 167 GLN A N 1
ATOM 1320 C CA . GLN A 1 167 ? 12.448 4.810 25.246 1.00 48.44 167 GLN A CA 1
ATOM 1321 C C . GLN A 1 167 ? 11.036 4.526 24.720 1.00 48.44 167 GLN A C 1
ATOM 1323 O O . GLN A 1 167 ? 10.281 3.797 25.363 1.00 48.44 167 GLN A O 1
ATOM 1328 N N . LYS A 1 168 ? 10.695 5.022 23.522 1.00 48.59 168 LYS A N 1
ATOM 1329 C CA . LYS A 1 168 ? 9.422 4.715 22.857 1.00 48.59 168 LYS A CA 1
ATOM 1330 C C . LYS A 1 168 ? 9.346 3.252 22.416 1.00 48.59 168 LYS A C 1
ATOM 1332 O O . LYS A 1 168 ? 8.311 2.625 22.606 1.00 48.59 168 LYS A O 1
ATOM 1337 N N . ALA A 1 169 ? 10.440 2.696 21.898 1.00 46.09 169 ALA A N 1
ATOM 1338 C CA . ALA A 1 169 ? 10.541 1.294 21.506 1.00 46.09 169 ALA A CA 1
ATOM 1339 C C . ALA A 1 169 ? 10.377 0.348 22.705 1.00 46.09 169 ALA A C 1
ATOM 1341 O O . ALA A 1 169 ? 9.659 -0.638 22.593 1.00 46.09 169 ALA A O 1
ATOM 1342 N N . LYS A 1 170 ? 10.967 0.681 23.863 1.00 50.34 170 LYS A N 1
ATOM 1343 C CA . LYS A 1 170 ? 10.801 -0.058 25.131 1.00 50.34 170 LYS A CA 1
ATOM 1344 C C . LYS A 1 170 ? 9.406 0.074 25.752 1.00 50.34 170 LYS A C 1
ATOM 1346 O O . LYS A 1 170 ? 9.055 -0.732 26.605 1.00 50.34 170 LYS A O 1
ATOM 1351 N N . ALA A 1 171 ? 8.645 1.100 25.369 1.00 50.03 171 ALA A N 1
ATOM 1352 C CA . ALA A 1 171 ? 7.278 1.329 25.837 1.00 50.03 171 ALA A CA 1
ATOM 1353 C C . ALA A 1 171 ? 6.222 0.578 25.009 1.00 50.03 171 ALA A C 1
ATOM 1355 O O . ALA A 1 171 ? 5.052 0.563 25.385 1.00 50.03 171 ALA A O 1
ATOM 1356 N N . VAL A 1 172 ? 6.619 -0.023 23.883 1.00 43.81 172 VAL A N 1
ATOM 1357 C CA . VAL A 1 172 ? 5.785 -0.970 23.143 1.00 43.81 172 VAL A CA 1
ATOM 1358 C C . VAL A 1 172 ? 6.049 -2.353 23.725 1.00 43.81 172 VAL A C 1
ATOM 1360 O O . VAL A 1 172 ? 7.197 -2.784 23.806 1.00 43.81 172 VAL A O 1
ATOM 1363 N N . GLU A 1 173 ? 4.995 -3.060 24.116 1.00 43.72 173 GLU A N 1
ATOM 1364 C CA . GLU A 1 173 ? 5.083 -4.489 24.401 1.00 43.72 173 GLU A CA 1
ATOM 1365 C C . GLU A 1 173 ? 5.274 -5.205 23.060 1.00 43.72 173 GLU A C 1
ATOM 1367 O O . GLU A 1 173 ? 4.343 -5.357 22.269 1.00 43.72 173 GLU A O 1
ATOM 1372 N N . TRP A 1 174 ? 6.526 -5.514 22.722 1.00 50.34 174 TRP A N 1
ATOM 1373 C CA . TRP A 1 174 ? 6.834 -6.265 21.508 1.00 50.34 174 TRP A CA 1
ATOM 1374 C C . TRP A 1 174 ? 6.220 -7.654 21.662 1.00 50.34 174 TRP A C 1
ATOM 1376 O O . TRP A 1 174 ? 6.315 -8.235 22.744 1.00 50.34 174 TRP A O 1
ATOM 1386 N N . MET A 1 175 ? 5.643 -8.218 20.594 1.00 51.53 175 MET A N 1
ATOM 1387 C CA . MET A 1 175 ? 5.359 -9.654 20.617 1.00 51.53 175 MET A CA 1
ATOM 1388 C C . MET A 1 175 ? 6.678 -10.366 20.938 1.00 51.53 175 MET A C 1
ATOM 1390 O O . MET A 1 175 ? 7.674 -10.088 20.259 1.00 51.53 175 MET A O 1
ATOM 1394 N N . PRO A 1 176 ? 6.736 -11.219 21.971 1.00 52.31 176 PRO A N 1
ATOM 1395 C CA . PRO A 1 176 ? 7.963 -11.902 22.330 1.00 52.31 176 PRO A CA 1
ATOM 1396 C C . PRO A 1 176 ? 8.348 -12.827 21.177 1.00 52.31 176 PRO A C 1
ATOM 1398 O O . PRO A 1 176 ? 7.810 -13.914 21.005 1.00 52.31 176 PRO A O 1
ATOM 1401 N N . VAL A 1 177 ? 9.285 -12.382 20.342 1.00 53.06 177 VAL A N 1
ATOM 1402 C CA . VAL A 1 177 ? 9.840 -13.229 19.293 1.00 53.06 177 VAL A CA 1
ATOM 1403 C C . VAL A 1 177 ? 10.775 -14.212 19.986 1.00 53.06 177 VAL A C 1
ATOM 1405 O O . VAL A 1 177 ? 11.929 -13.894 20.287 1.00 53.06 177 VAL A O 1
ATOM 1408 N N . ASN A 1 178 ? 10.272 -15.411 20.279 1.00 63.25 178 ASN A N 1
ATOM 1409 C CA . ASN A 1 178 ? 11.085 -16.504 20.792 1.00 63.25 178 ASN A CA 1
ATOM 1410 C C . ASN A 1 178 ? 11.984 -17.055 19.671 1.00 63.25 178 ASN A C 1
ATOM 1412 O O . ASN A 1 178 ? 11.767 -18.139 19.137 1.00 63.25 178 ASN A O 1
ATOM 1416 N N . ASN A 1 179 ? 13.030 -16.303 19.320 1.00 60.81 179 ASN A N 1
ATOM 1417 C CA . ASN A 1 179 ? 14.024 -16.679 18.308 1.00 60.81 179 ASN A CA 1
ATOM 1418 C C . ASN A 1 179 ? 14.797 -17.971 18.661 1.00 60.81 179 ASN A C 1
ATOM 1420 O O . ASN A 1 179 ? 15.573 -18.469 17.851 1.00 60.81 179 ASN A O 1
ATOM 1424 N N . GLY A 1 180 ? 14.631 -18.501 19.878 1.00 65.31 180 GLY A N 1
ATOM 1425 C CA . GLY A 1 180 ? 15.189 -19.783 20.305 1.00 65.31 180 GLY A CA 1
ATOM 1426 C C . GLY A 1 180 ? 14.249 -20.975 20.106 1.00 65.31 180 GLY A C 1
ATOM 1427 O O . GLY A 1 180 ? 14.665 -22.106 20.353 1.00 65.31 180 GLY A O 1
ATOM 1428 N N . SER A 1 181 ? 13.000 -20.758 19.683 1.00 74.31 181 SER A N 1
ATOM 1429 C CA . SER A 1 181 ? 11.997 -21.822 19.634 1.00 74.31 181 SER A CA 1
ATOM 1430 C C . SER A 1 181 ? 12.269 -22.847 18.528 1.00 74.31 181 SER A C 1
ATOM 1432 O O . SER A 1 181 ? 12.875 -22.558 17.489 1.00 74.31 181 SER A O 1
ATOM 1434 N N . ALA A 1 182 ? 11.831 -24.088 18.757 1.00 76.19 182 ALA A N 1
ATOM 1435 C CA . ALA A 1 182 ? 11.995 -25.172 17.793 1.00 76.19 182 ALA A CA 1
ATOM 1436 C C . ALA A 1 182 ? 11.226 -24.890 16.489 1.00 76.19 182 ALA A C 1
ATOM 1438 O O . ALA A 1 182 ? 11.738 -25.162 15.402 1.00 76.19 182 ALA A O 1
ATOM 1439 N N . LEU A 1 183 ? 10.031 -24.295 16.592 1.00 73.75 183 LEU A N 1
ATOM 1440 C CA . LEU A 1 183 ? 9.188 -23.948 15.447 1.00 73.75 183 LEU A CA 1
ATOM 1441 C C . LEU A 1 183 ? 9.791 -22.788 14.642 1.00 73.75 183 LEU A C 1
ATOM 1443 O O . LEU A 1 183 ? 9.817 -22.860 13.413 1.00 73.75 183 LEU A O 1
ATOM 1447 N N . TRP A 1 184 ? 10.371 -21.785 15.312 1.00 76.75 184 TRP A N 1
ATOM 1448 C CA . TRP A 1 184 ? 11.078 -20.679 14.659 1.00 76.75 184 TRP A CA 1
ATOM 1449 C C . TRP A 1 184 ? 12.317 -21.154 13.885 1.00 76.75 184 TRP A C 1
ATOM 1451 O O . TRP A 1 184 ? 12.482 -20.841 12.703 1.00 76.75 184 TRP A O 1
ATOM 1461 N N . ASN A 1 185 ? 13.165 -21.976 14.514 1.00 77.38 185 ASN A N 1
ATOM 1462 C CA . ASN A 1 185 ? 14.364 -22.520 13.868 1.00 77.38 185 ASN A CA 1
ATOM 1463 C C . ASN A 1 185 ? 14.010 -23.398 12.660 1.00 77.38 185 ASN A C 1
ATOM 1465 O O . ASN A 1 185 ? 14.640 -23.300 11.603 1.00 77.38 185 ASN A O 1
ATOM 1469 N N . PHE A 1 186 ? 12.966 -24.221 12.792 1.00 79.88 186 PHE A N 1
ATOM 1470 C CA . PHE A 1 186 ? 12.459 -25.042 11.702 1.00 79.88 186 PHE A CA 1
ATOM 1471 C C . PHE A 1 186 ? 11.909 -24.183 10.554 1.00 79.88 186 PHE A C 1
ATOM 1473 O O . PHE A 1 186 ? 12.238 -24.428 9.392 1.00 79.88 186 PHE A O 1
ATOM 1480 N N . ALA A 1 187 ? 11.108 -23.159 10.857 1.00 77.19 187 ALA A N 1
ATOM 1481 C CA . ALA A 1 187 ? 10.528 -22.267 9.859 1.00 77.19 187 ALA A CA 1
ATOM 1482 C C . ALA A 1 187 ? 11.597 -21.515 9.059 1.00 77.19 187 ALA A C 1
ATOM 1484 O O . ALA A 1 187 ? 11.510 -21.444 7.831 1.00 77.19 187 ALA A O 1
ATOM 1485 N N . LYS A 1 188 ? 12.650 -21.038 9.736 1.00 79.19 188 LYS A N 1
ATOM 1486 C CA . LYS A 1 188 ? 13.802 -20.393 9.098 1.00 79.19 188 LYS A CA 1
ATOM 1487 C C . LYS A 1 188 ? 14.554 -21.349 8.171 1.00 79.19 188 LYS A C 1
ATOM 1489 O O . LYS A 1 188 ? 14.850 -20.984 7.037 1.00 79.19 188 LYS A O 1
ATOM 1494 N N . ALA A 1 189 ? 14.817 -22.579 8.617 1.00 79.50 189 ALA A N 1
ATOM 1495 C CA . ALA A 1 189 ? 15.488 -23.597 7.804 1.00 79.50 189 ALA A CA 1
ATOM 1496 C C . ALA A 1 189 ? 14.664 -24.031 6.575 1.00 79.50 189 ALA A C 1
ATOM 1498 O O . ALA A 1 189 ? 15.233 -24.438 5.566 1.00 79.50 189 ALA A O 1
ATOM 1499 N N . ASN A 1 190 ? 13.334 -23.920 6.648 1.00 74.31 190 ASN A N 1
ATOM 1500 C CA . ASN A 1 190 ? 12.408 -24.303 5.579 1.00 74.31 190 ASN A CA 1
ATOM 1501 C C . ASN A 1 190 ? 11.885 -23.110 4.758 1.00 74.31 190 ASN A C 1
ATOM 1503 O O . ASN A 1 190 ? 10.984 -23.286 3.938 1.00 74.31 190 ASN A O 1
ATOM 1507 N N . GLY A 1 191 ? 12.434 -21.907 4.965 1.00 78.12 191 GLY A N 1
ATOM 1508 C CA . GLY A 1 191 ? 12.111 -20.722 4.169 1.00 78.12 191 GLY A CA 1
ATOM 1509 C C . GLY A 1 191 ? 10.673 -20.219 4.323 1.00 78.12 191 GLY A C 1
ATOM 1510 O O . GLY A 1 191 ? 10.136 -19.650 3.380 1.00 78.12 191 GLY A O 1
ATOM 1511 N N . LEU A 1 192 ? 10.036 -20.416 5.484 1.00 70.75 192 LEU A N 1
ATOM 1512 C CA . LEU A 1 192 ? 8.625 -20.051 5.704 1.00 70.75 192 LEU A CA 1
ATOM 1513 C C . LEU A 1 192 ? 8.380 -18.551 5.966 1.00 70.75 192 LEU A C 1
ATOM 1515 O O . LEU A 1 192 ? 7.225 -18.139 6.086 1.00 70.75 192 LEU A O 1
ATOM 1519 N N . GLN A 1 193 ? 9.455 -17.752 5.962 1.00 75.19 193 GLN A N 1
ATOM 1520 C CA . GLN A 1 193 ? 9.478 -16.293 6.136 1.00 75.19 193 GLN A CA 1
ATOM 1521 C C . GLN A 1 193 ? 8.992 -15.828 7.522 1.00 75.19 193 GLN A C 1
ATOM 1523 O O . GLN A 1 193 ? 9.177 -16.540 8.507 1.00 75.19 193 GLN A O 1
ATOM 1528 N N . ASP A 1 194 ? 8.465 -14.604 7.613 1.00 73.94 194 ASP A N 1
ATOM 1529 C CA . ASP A 1 194 ? 8.226 -13.909 8.874 1.00 73.94 194 ASP A CA 1
ATOM 1530 C C . ASP A 1 194 ? 7.108 -14.543 9.705 1.00 73.94 194 ASP A C 1
ATOM 1532 O O . ASP A 1 194 ? 6.038 -14.903 9.199 1.00 73.94 194 ASP A O 1
ATOM 1536 N N . GLN A 1 195 ? 7.362 -14.619 11.011 1.00 72.12 195 GLN A N 1
ATOM 1537 C CA . GLN A 1 195 ? 6.403 -15.023 12.032 1.00 72.12 195 GLN A CA 1
ATOM 1538 C C . GLN A 1 195 ? 5.217 -14.049 12.067 1.00 72.12 195 GLN A C 1
ATOM 1540 O O . GLN A 1 195 ? 5.402 -12.840 12.167 1.00 72.12 195 GLN A O 1
ATOM 1545 N N . GLN A 1 196 ? 4.001 -14.588 12.026 1.00 71.69 196 GLN A N 1
ATOM 1546 C CA . GLN A 1 196 ? 2.748 -13.827 12.085 1.00 71.69 196 GLN A CA 1
ATOM 1547 C C . GLN A 1 196 ? 2.061 -13.926 13.455 1.00 71.69 196 GLN A C 1
ATOM 1549 O O . GLN A 1 196 ? 1.269 -13.057 13.807 1.00 71.69 196 GLN A O 1
ATOM 1554 N N . THR A 1 197 ? 2.351 -14.973 14.234 1.00 67.62 197 THR A N 1
ATOM 1555 C CA . THR A 1 197 ? 1.778 -15.201 15.574 1.00 67.62 197 THR A CA 1
ATOM 1556 C C . THR A 1 197 ? 2.842 -15.682 16.549 1.00 67.62 197 THR A C 1
ATOM 1558 O O . THR A 1 197 ? 3.827 -16.277 16.120 1.00 67.62 197 THR A O 1
ATOM 1561 N N . ASP A 1 198 ? 2.625 -15.519 17.856 1.00 70.88 198 ASP A N 1
ATOM 1562 C CA . ASP A 1 198 ? 3.364 -16.278 18.878 1.00 70.88 198 ASP A CA 1
ATOM 1563 C C . ASP A 1 198 ? 3.037 -17.788 18.806 1.00 70.88 198 ASP A C 1
ATOM 1565 O O . ASP A 1 198 ? 2.228 -18.227 17.976 1.00 70.88 198 ASP A O 1
ATOM 1569 N N . GLU A 1 199 ? 3.689 -18.588 19.645 1.00 71.06 199 GLU A N 1
ATOM 1570 C CA . GLU A 1 199 ? 3.396 -20.003 19.827 1.00 71.06 199 GLU A CA 1
ATOM 1571 C C . GLU A 1 199 ? 2.028 -20.187 20.499 1.00 71.06 199 GLU A C 1
ATOM 1573 O O . GLU A 1 199 ? 1.765 -19.735 21.611 1.00 71.06 199 GLU A O 1
ATOM 1578 N N . ILE A 1 200 ? 1.131 -20.876 19.802 1.00 76.06 200 ILE A N 1
ATOM 1579 C CA . ILE A 1 200 ? -0.237 -21.136 20.236 1.00 76.06 200 ILE A CA 1
ATOM 1580 C C . ILE A 1 200 ? -0.312 -22.591 20.690 1.00 76.06 200 ILE A C 1
ATOM 1582 O O . ILE A 1 200 ? -0.122 -23.515 19.894 1.00 76.06 200 ILE A O 1
ATOM 1586 N N . ALA A 1 201 ? -0.601 -22.801 21.972 1.00 71.75 201 ALA A N 1
ATOM 1587 C CA . ALA A 1 201 ? -0.880 -24.128 22.506 1.00 71.75 201 ALA A CA 1
ATOM 1588 C C . ALA A 1 201 ? -2.332 -24.525 22.197 1.00 71.75 201 ALA A C 1
ATOM 1590 O O . ALA A 1 201 ? -3.267 -23.771 22.468 1.00 71.75 201 ALA A O 1
ATOM 1591 N N . VAL A 1 202 ? -2.535 -25.720 21.642 1.00 61.31 202 VAL A N 1
ATOM 1592 C CA . VAL A 1 202 ? -3.863 -26.264 21.335 1.00 61.31 202 VAL A CA 1
ATOM 1593 C C . VAL A 1 202 ? -3.955 -27.730 21.742 1.00 61.31 202 VAL A C 1
ATOM 1595 O O . VAL A 1 202 ? -3.017 -28.501 21.560 1.00 61.31 202 VAL A O 1
ATOM 1598 N N . THR A 1 203 ? -5.105 -28.138 22.279 1.00 67.75 203 THR A N 1
ATOM 1599 C CA . THR A 1 203 ? -5.392 -29.549 22.570 1.00 67.75 203 THR A CA 1
ATOM 1600 C C . THR A 1 203 ? -6.256 -30.141 21.464 1.00 67.75 203 THR A C 1
ATOM 1602 O O . THR A 1 203 ? -7.366 -29.673 21.222 1.00 67.75 203 THR A O 1
ATOM 1605 N N . ILE A 1 204 ? -5.771 -31.198 20.810 1.00 57.28 204 ILE A N 1
ATOM 1606 C CA . ILE A 1 204 ? -6.494 -31.930 19.763 1.00 57.28 204 ILE A CA 1
ATOM 1607 C C . ILE A 1 204 ? -6.547 -33.400 20.178 1.00 57.28 204 ILE A C 1
ATOM 1609 O O . ILE A 1 204 ? -5.511 -34.031 20.371 1.00 57.28 204 ILE A O 1
ATOM 1613 N N . ASN A 1 205 ? -7.754 -33.951 20.341 1.00 66.44 205 ASN A N 1
ATOM 1614 C CA . ASN A 1 205 ? -7.975 -35.345 20.761 1.00 66.44 205 ASN A CA 1
ATOM 1615 C C . ASN A 1 205 ? -7.243 -35.727 22.066 1.00 66.44 205 ASN A C 1
ATOM 1617 O O . ASN A 1 205 ? -6.697 -36.823 22.189 1.00 66.44 205 ASN A O 1
ATOM 1621 N N . GLY A 1 206 ? -7.194 -34.805 23.035 1.00 60.03 206 GLY A N 1
ATOM 1622 C CA . GLY A 1 206 ? -6.511 -35.015 24.318 1.00 60.03 206 GLY A CA 1
ATOM 1623 C C . GLY A 1 206 ? -4.981 -35.018 24.230 1.00 60.03 206 GLY A C 1
ATOM 1624 O O . GLY A 1 206 ? -4.325 -35.497 25.148 1.00 60.03 206 GLY A O 1
ATOM 1625 N N . GLN A 1 207 ? -4.407 -34.534 23.126 1.00 58.28 207 GLN A N 1
ATOM 1626 C CA . GLN A 1 207 ? -2.968 -34.352 22.948 1.00 58.28 207 GLN A CA 1
ATOM 1627 C C . GLN A 1 207 ? -2.658 -32.863 22.773 1.00 58.28 207 GLN A C 1
ATOM 1629 O O . GLN A 1 207 ? -3.345 -32.175 22.017 1.00 58.28 207 GLN A O 1
ATOM 1634 N N . GLU A 1 208 ? -1.625 -32.377 23.457 1.00 68.50 208 GLU A N 1
ATOM 1635 C CA . GLU A 1 208 ? -1.174 -30.989 23.353 1.00 68.50 208 GLU A CA 1
ATOM 1636 C C . GLU A 1 208 ? -0.243 -30.798 22.154 1.00 68.50 208 GLU A C 1
ATOM 1638 O O . GLU A 1 208 ? 0.711 -31.552 21.938 1.00 68.50 208 GLU A O 1
ATOM 1643 N N . TYR A 1 209 ? -0.525 -29.759 21.379 1.00 72.00 209 TYR A N 1
ATOM 1644 C CA . TYR A 1 209 ? 0.263 -29.305 20.248 1.00 72.00 209 TYR A CA 1
ATOM 1645 C C . TYR A 1 209 ? 0.657 -27.852 20.456 1.00 72.00 209 TYR A C 1
ATOM 1647 O O . TYR A 1 209 ? -0.088 -27.070 21.043 1.00 72.00 209 TYR A O 1
ATOM 1655 N N . LEU A 1 210 ? 1.819 -27.500 19.924 1.00 70.75 210 LEU A N 1
ATOM 1656 C CA . LEU A 1 210 ? 2.268 -26.127 19.795 1.00 70.75 210 LEU A CA 1
ATOM 1657 C C . LEU A 1 210 ? 2.321 -25.792 18.309 1.00 70.75 210 LEU A C 1
ATOM 1659 O O . LEU A 1 210 ? 2.877 -26.567 17.525 1.00 70.75 210 LEU A O 1
ATOM 1663 N N . LEU A 1 211 ? 1.717 -24.675 17.918 1.00 77.94 211 LEU A N 1
ATOM 1664 C CA . LEU A 1 211 ? 1.715 -24.209 16.537 1.00 77.94 211 LEU A CA 1
ATOM 1665 C C . LEU A 1 211 ? 2.092 -22.741 16.440 1.00 77.94 211 LEU A C 1
ATOM 1667 O O . LEU A 1 211 ? 1.925 -21.980 17.384 1.00 77.94 211 LEU A O 1
ATOM 1671 N N . GLN A 1 212 ? 2.573 -22.347 15.273 1.00 75.12 212 GLN A N 1
ATOM 1672 C CA . GLN A 1 212 ? 3.002 -20.990 14.994 1.00 75.12 212 GLN A CA 1
ATOM 1673 C C . GLN A 1 212 ? 2.775 -20.691 13.514 1.00 75.12 212 GLN A C 1
ATOM 1675 O O . GLN A 1 212 ? 3.056 -21.521 12.641 1.00 75.12 212 GLN A O 1
ATOM 1680 N N . VAL A 1 213 ? 2.221 -19.517 13.229 1.00 70.06 213 VAL A N 1
ATOM 1681 C CA . VAL A 1 213 ? 1.879 -19.103 11.869 1.00 70.06 213 VAL A CA 1
ATOM 1682 C C . VAL A 1 213 ? 3.015 -18.270 11.290 1.00 70.06 213 VAL A C 1
ATOM 1684 O O . VAL A 1 213 ? 3.515 -17.348 11.933 1.00 70.06 213 VAL A O 1
ATOM 1687 N N . PHE A 1 214 ? 3.380 -18.576 10.051 1.00 76.69 214 PHE A N 1
ATOM 1688 C CA . PHE A 1 214 ? 4.348 -17.849 9.241 1.00 76.69 214 PHE A CA 1
ATOM 1689 C C . PHE A 1 214 ? 3.704 -17.443 7.910 1.00 76.69 214 PHE A C 1
ATOM 1691 O O . PHE A 1 214 ? 2.669 -17.988 7.514 1.00 76.69 214 PHE A O 1
ATOM 1698 N N . ASN A 1 215 ? 4.315 -16.498 7.195 1.00 69.44 215 ASN A N 1
ATOM 1699 C CA . ASN A 1 215 ? 3.797 -15.992 5.917 1.00 69.44 215 ASN A CA 1
ATOM 1700 C C . ASN A 1 215 ? 3.454 -17.095 4.897 1.00 69.44 215 ASN A C 1
ATOM 1702 O O . ASN A 1 215 ? 2.439 -16.991 4.204 1.00 69.44 215 ASN A O 1
ATOM 1706 N N . LEU A 1 216 ? 4.275 -18.150 4.810 1.00 68.56 216 LEU A N 1
ATOM 1707 C CA . LEU A 1 216 ? 4.130 -19.221 3.811 1.00 68.56 216 LEU A CA 1
ATOM 1708 C C . LEU A 1 216 ? 3.588 -20.545 4.369 1.00 68.56 216 LEU A C 1
ATOM 1710 O O . LEU A 1 216 ? 3.541 -21.554 3.660 1.00 68.56 216 LEU A O 1
ATOM 1714 N N . GLY A 1 217 ? 3.167 -20.574 5.631 1.00 73.12 217 GLY A N 1
ATOM 1715 C CA . GLY A 1 217 ? 2.581 -21.777 6.204 1.00 73.12 217 GLY A CA 1
ATOM 1716 C C . GLY A 1 217 ? 2.455 -21.753 7.716 1.00 73.12 217 GLY A C 1
ATOM 1717 O O . GLY A 1 217 ? 2.903 -20.840 8.400 1.00 73.12 217 GLY A O 1
ATOM 1718 N N . ILE A 1 218 ? 1.843 -22.803 8.241 1.00 74.44 218 ILE A N 1
ATOM 1719 C CA . ILE A 1 218 ? 1.686 -23.030 9.674 1.00 74.44 218 ILE A CA 1
ATOM 1720 C C . ILE A 1 218 ? 2.622 -24.163 10.061 1.00 74.44 218 ILE A C 1
ATOM 1722 O O . ILE A 1 218 ? 2.566 -25.244 9.472 1.00 74.44 218 ILE A O 1
ATOM 1726 N N . VAL A 1 219 ? 3.464 -23.924 11.056 1.00 77.69 219 VAL A N 1
ATOM 1727 C CA . VAL A 1 219 ? 4.332 -24.948 11.632 1.00 77.69 219 VAL A CA 1
ATOM 1728 C C . VAL A 1 219 ? 3.703 -25.427 12.926 1.00 77.69 219 VAL A C 1
ATOM 1730 O O . VAL A 1 219 ? 3.244 -24.615 13.723 1.00 77.69 219 VAL A O 1
ATOM 1733 N N . TYR A 1 220 ? 3.660 -26.735 13.141 1.00 80.50 220 TYR A N 1
ATOM 1734 C CA . TYR A 1 220 ? 3.141 -27.301 14.379 1.00 80.50 220 TYR A CA 1
ATOM 1735 C C . TYR A 1 220 ? 3.877 -28.580 14.767 1.00 80.50 220 TYR A C 1
ATOM 1737 O O . TYR A 1 220 ? 4.360 -29.327 13.915 1.00 80.50 220 TYR A O 1
ATOM 1745 N N . ALA A 1 221 ? 3.938 -28.849 16.065 1.00 76.75 221 ALA A N 1
ATOM 1746 C CA . ALA A 1 221 ? 4.483 -30.080 16.619 1.00 76.75 221 ALA A CA 1
ATOM 1747 C C . ALA A 1 221 ? 3.689 -30.493 17.856 1.00 76.75 221 ALA A C 1
ATOM 1749 O O . ALA A 1 221 ? 3.045 -29.670 18.508 1.00 76.75 221 ALA A O 1
ATOM 1750 N N . LYS A 1 222 ? 3.729 -31.783 18.186 1.00 79.06 222 LYS A N 1
ATOM 1751 C CA . LYS A 1 222 ? 3.210 -32.253 19.470 1.00 79.06 222 LYS A CA 1
ATOM 1752 C C . LYS A 1 222 ? 4.141 -31.752 20.576 1.00 79.06 222 LYS A C 1
ATOM 1754 O O . LYS A 1 222 ? 5.360 -31.794 20.415 1.00 79.06 222 LYS A O 1
ATOM 1759 N N . MET A 1 223 ? 3.584 -31.286 21.690 1.00 69.50 223 MET A N 1
ATOM 1760 C CA . MET A 1 223 ? 4.384 -30.745 22.786 1.00 69.50 223 MET A CA 1
ATOM 1761 C C . MET A 1 223 ? 5.336 -31.825 23.332 1.00 69.50 223 MET A C 1
ATOM 1763 O O . MET A 1 223 ? 4.902 -32.913 23.710 1.00 69.50 223 MET A O 1
ATOM 1767 N N . GLY A 1 224 ? 6.644 -31.545 23.296 1.00 78.94 224 GLY A N 1
ATOM 1768 C CA . GLY A 1 224 ? 7.708 -32.490 23.664 1.00 78.94 224 GLY A CA 1
ATOM 1769 C C . GLY A 1 224 ? 8.267 -33.361 22.523 1.00 78.94 224 GLY A C 1
ATOM 1770 O O . GLY A 1 224 ? 9.274 -34.028 22.739 1.00 78.94 224 GLY A O 1
ATOM 1771 N N . ASP A 1 225 ? 7.686 -33.332 21.317 1.00 85.06 225 ASP A N 1
ATOM 1772 C CA . ASP A 1 225 ? 8.142 -34.093 20.134 1.00 85.06 225 ASP A CA 1
ATOM 1773 C C . ASP A 1 225 ? 8.722 -33.163 19.049 1.00 85.06 225 ASP A C 1
ATOM 1775 O O . ASP A 1 225 ? 8.217 -33.042 17.931 1.00 85.06 225 ASP A O 1
ATOM 1779 N N . TRP A 1 226 ? 9.804 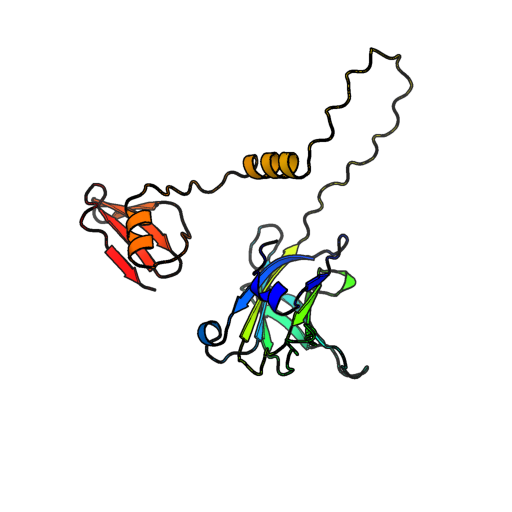-32.460 19.394 1.00 78.50 226 TRP A N 1
ATOM 1780 C CA . TRP A 1 226 ? 10.442 -31.454 18.527 1.00 78.50 226 TRP A CA 1
ATOM 1781 C C . TRP A 1 226 ? 11.176 -32.039 17.311 1.00 78.50 226 TRP A C 1
ATOM 1783 O O . TRP A 1 226 ? 11.595 -31.292 16.432 1.00 78.50 226 TRP A O 1
ATOM 1793 N N . GLY A 1 227 ? 11.332 -33.364 17.242 1.00 78.38 227 GLY A N 1
ATOM 1794 C CA . GLY A 1 227 ? 11.884 -34.054 16.074 1.00 78.38 227 GLY A CA 1
ATOM 1795 C C . GLY A 1 227 ? 10.866 -34.264 14.948 1.00 78.38 227 GLY A C 1
ATOM 1796 O O . GLY A 1 227 ? 11.255 -34.619 13.838 1.00 78.38 227 GLY A O 1
ATOM 1797 N N . ASN A 1 228 ? 9.575 -34.038 15.214 1.00 84.81 228 ASN A N 1
ATOM 1798 C CA . ASN A 1 228 ? 8.468 -34.351 14.310 1.00 84.81 228 ASN A CA 1
ATOM 1799 C C . ASN A 1 228 ? 7.621 -33.111 13.993 1.00 84.81 228 ASN A C 1
ATOM 1801 O O . ASN A 1 228 ? 6.391 -33.103 14.104 1.00 84.81 228 ASN A O 1
ATOM 1805 N N . ILE A 1 229 ? 8.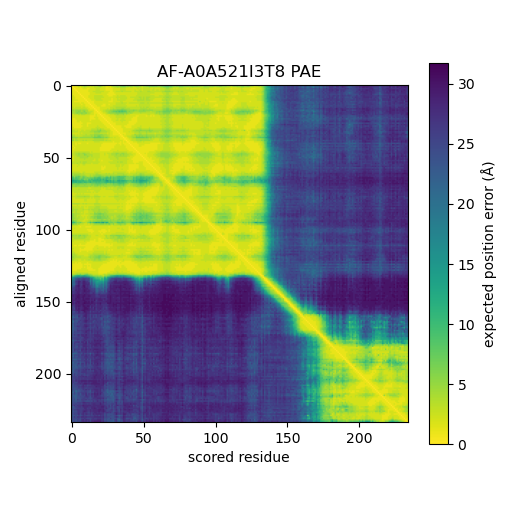309 -32.031 13.629 1.00 83.19 229 I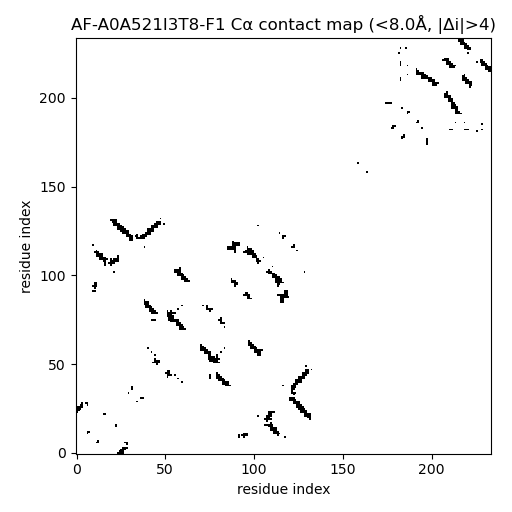LE A N 1
ATOM 1806 C CA . ILE A 1 229 ? 7.684 -30.770 13.244 1.00 83.19 229 ILE A CA 1
ATOM 1807 C C . ILE A 1 229 ? 7.040 -30.926 11.864 1.00 83.19 229 ILE A C 1
ATOM 1809 O O . ILE A 1 229 ? 7.652 -31.425 10.919 1.00 83.19 229 ILE A O 1
ATOM 1813 N N . LYS A 1 230 ? 5.790 -30.480 11.745 1.00 74.88 230 LYS A N 1
ATOM 1814 C CA . LYS A 1 230 ? 4.996 -30.552 10.520 1.00 74.88 230 LYS A CA 1
ATOM 1815 C C . LYS A 1 230 ? 4.667 -29.161 10.010 1.00 74.88 230 LYS A C 1
ATOM 1817 O O . LYS A 1 230 ? 4.513 -28.219 10.783 1.00 74.88 230 LYS A O 1
ATOM 1822 N N . VAL A 1 231 ? 4.521 -29.060 8.692 1.00 78.00 231 VAL A N 1
ATOM 1823 C CA . VAL A 1 231 ? 4.154 -27.819 8.006 1.00 78.00 231 VAL A CA 1
ATOM 1824 C C . VAL A 1 231 ? 2.866 -28.025 7.243 1.00 78.00 231 VAL A C 1
ATOM 1826 O O . VAL A 1 231 ? 2.738 -28.975 6.471 1.00 78.00 231 VAL A O 1
ATOM 1829 N N . ILE A 1 232 ? 1.944 -27.092 7.416 1.00 73.12 232 ILE A N 1
ATOM 1830 C CA . ILE A 1 232 ? 0.836 -26.870 6.497 1.00 73.12 232 ILE A CA 1
ATOM 1831 C C . ILE A 1 232 ? 1.261 -25.701 5.619 1.00 73.12 232 ILE A C 1
ATOM 1833 O O . ILE A 1 232 ? 1.280 -24.561 6.080 1.00 73.12 232 ILE A O 1
ATOM 1837 N N . LYS A 1 233 ? 1.688 -25.987 4.387 1.00 73.75 233 LYS A N 1
ATOM 1838 C CA . LYS A 1 233 ? 2.044 -24.930 3.436 1.00 73.75 233 LYS A CA 1
ATOM 1839 C C . LYS A 1 233 ? 0.778 -24.209 2.991 1.00 73.75 233 LYS A C 1
ATOM 1841 O O . LYS A 1 233 ? -0.270 -24.844 2.856 1.00 73.75 233 LYS A O 1
ATOM 1846 N N . LYS A 1 234 ? 0.901 -22.900 2.816 1.00 59.41 234 LYS A N 1
ATOM 1847 C CA . LYS A 1 234 ? -0.138 -22.074 2.212 1.00 59.41 234 LYS A CA 1
ATOM 1848 C C . LYS A 1 234 ? -0.127 -22.217 0.692 1.00 59.41 234 LYS A C 1
ATOM 1850 O O . LYS A 1 234 ? 0.969 -22.468 0.142 1.00 59.41 234 LYS A O 1
#

Solvent-accessible surface area (backbone atoms only — not comparable to full-atom values): 13228 Å² total; per-residue (Å²): 109,51,73,40,68,67,39,57,72,45,32,33,44,77,49,79,35,94,84,16,57,27,33,63,45,33,42,38,76,29,53,50,79,75,28,71,74,36,36,31,46,35,41,37,32,32,36,93,82,74,40,58,30,49,75,42,48,36,40,44,39,52,69,88,60,56,94,85,57,76,63,50,73,46,56,18,38,86,75,4,35,37,73,43,81,63,85,58,57,18,47,60,90,76,26,55,12,43,30,31,37,32,40,82,38,71,84,31,7,24,34,43,34,22,40,50,21,53,87,75,43,32,32,28,38,46,36,29,34,28,54,50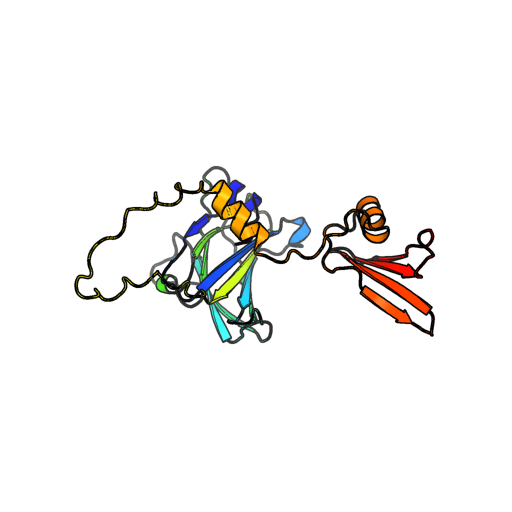,75,82,72,78,70,85,71,83,74,81,83,74,82,92,73,85,85,74,84,84,70,80,74,79,73,87,69,50,74,66,56,53,50,51,55,54,56,69,69,45,87,66,80,76,75,59,80,83,36,71,64,50,53,50,33,62,77,68,68,27,67,60,75,75,49,63,82,44,79,45,75,57,96,92,39,56,28,38,30,34,39,28,76,47,25,37,38,35,27,48,68,92,41,80,90,59,66,43,74,50,72,109

Radius of gyration: 23.83 Å; Cα contacts (8 Å, |Δi|>4): 462; chains: 1; bounding box: 37×69×63 Å

Secondary structure (DSSP, 8-state):
-EE-HHHHHHT-EEE--TT-SEEEEEEEEE-HHHHTT--EEEEEEB-TTS-B--S-EEEEEETT--TTSPPEEEE--TTSEEEEE--PEE-TTTT--SEEEEES-GGGB-EEEEESEETT---EEEEEEEEPP-PPP-PPPPPPP--PPPP-PPPP----HHHHHHHHHHTS------TT-HHHHHHHHTT--SB-S--EEEEETTEEEEEEEETTEEEEEETT-TTS-EEEE-